Protein AF-E6SFA3-F1 (afdb_monomer_lite)

Organism: Intrasporangium calvum (strain ATCC 23552 / DSM 43043 / JCM 3097 / NBRC 12989 / NCIMB 10167 / NRRL B-3866 / 7 KIP) (NCBI:txid710696)

Radius of gyration: 31.53 Å; chains: 1; bounding box: 64×27×109 Å

Sequence (208 aa):
MNGTTHPLVAAYLDDLARMLGDLEPGERAELGPADAIAQAAYADRAAPPGYQRGARVPLTSRPWVPVVVALLQGLSLLLVILVVGASVGWVEESSATPAGETSVTTYGGSSLAAALAGGLAALPLWIVMALLVGISVLWRPREKVAHLLVVPVAAVLFAAGPSLGWSLAGPAGMVVAAWTVLALVVAGGGWLLYRLTISARRRASAAG

Secondary structure (DSSP, 8-state):
------HHHHHHHHHHHHHHHTS-HHHHHHH--HHHHHHHHHHTT---TT----PPPPGGGSTTHHHHHHHHHHHHHHHHHHHHHHH---EEEEEEETTEEEEEEE--S-HHHHHHHHHHHHHHHHHHHHHHHHH-SSS-HHHHHHHHHHHHHHHHHHHHHHHHHHHHHHHHHHHHHHHHHHHIIIIIHHHHHHHHHHHHHHHHHH--

Structure (mmCIF, N/CA/C/O backbone):
data_AF-E6SFA3-F1
#
_entry.id   AF-E6SFA3-F1
#
loop_
_atom_site.group_PDB
_atom_site.id
_atom_site.type_symbol
_atom_site.label_atom_id
_atom_site.label_alt_id
_atom_site.label_comp_id
_atom_site.label_asym_id
_atom_site.label_entity_id
_atom_site.label_seq_id
_atom_site.pdbx_PDB_ins_code
_atom_site.Cartn_x
_atom_site.Cartn_y
_atom_site.Cartn_z
_atom_site.occupancy
_atom_site.B_iso_or_equiv
_atom_site.auth_seq_id
_atom_site.auth_comp_id
_atom_site.auth_asym_id
_atom_site.auth_atom_id
_atom_site.pdbx_PDB_model_num
ATOM 1 N N . MET A 1 1 ? 9.981 1.292 41.864 1.00 39.19 1 MET A N 1
ATOM 2 C CA . MET A 1 1 ? 8.564 1.144 41.471 1.00 39.19 1 MET A CA 1
ATOM 3 C C . MET A 1 1 ? 7.914 2.510 41.631 1.00 39.19 1 MET A C 1
ATOM 5 O O . MET A 1 1 ? 7.529 2.854 42.735 1.00 39.19 1 MET A O 1
ATOM 9 N N . ASN A 1 2 ? 7.885 3.327 40.574 1.00 43.03 2 ASN A N 1
ATOM 10 C CA . ASN A 1 2 ? 7.359 4.695 40.646 1.00 43.03 2 ASN A CA 1
ATOM 11 C C . ASN A 1 2 ? 5.944 4.696 40.067 1.00 43.03 2 ASN A C 1
ATOM 13 O O . ASN A 1 2 ? 5.766 4.804 38.856 1.00 43.03 2 ASN A O 1
ATOM 17 N N . GLY A 1 3 ? 4.951 4.488 40.933 1.00 55.53 3 GLY A N 1
ATOM 18 C CA . GLY A 1 3 ? 3.545 4.628 40.572 1.00 55.53 3 GLY A CA 1
ATOM 19 C C . GLY A 1 3 ? 3.225 6.100 40.342 1.00 55.53 3 GLY A C 1
ATOM 20 O O . GLY A 1 3 ? 3.358 6.917 41.248 1.00 55.53 3 GLY A O 1
ATOM 21 N N . THR A 1 4 ? 2.818 6.452 39.127 1.00 62.62 4 THR A N 1
ATOM 22 C CA . THR A 1 4 ? 2.248 7.762 38.805 1.00 62.62 4 THR A CA 1
ATOM 23 C C . THR A 1 4 ? 0.828 7.846 39.363 1.00 62.62 4 THR A C 1
ATOM 25 O O . THR A 1 4 ? -0.162 7.723 38.643 1.00 62.62 4 THR A O 1
ATOM 28 N N . THR A 1 5 ? 0.715 8.024 40.677 1.00 73.69 5 THR A N 1
ATOM 29 C CA . THR A 1 5 ? -0.571 8.282 41.327 1.00 73.69 5 THR A CA 1
ATOM 30 C C . THR A 1 5 ? -1.016 9.696 40.965 1.00 73.69 5 THR A C 1
ATOM 32 O O . THR A 1 5 ? -0.317 10.671 41.231 1.00 73.69 5 THR A O 1
ATOM 35 N N . HIS A 1 6 ? -2.167 9.813 40.304 1.00 81.31 6 HIS A N 1
ATOM 36 C CA . HIS A 1 6 ? -2.743 11.095 39.904 1.00 81.31 6 HIS A CA 1
ATOM 37 C C . HIS A 1 6 ? -2.931 12.005 41.141 1.00 81.31 6 HIS A C 1
ATOM 39 O O . HIS A 1 6 ? -3.414 11.510 42.160 1.00 81.31 6 HIS A O 1
ATOM 45 N N . PRO A 1 7 ? -2.621 13.316 41.090 1.00 86.12 7 PRO A N 1
ATOM 46 C CA . PRO A 1 7 ? -2.648 14.198 42.266 1.00 86.12 7 PRO A CA 1
ATOM 47 C C . PRO A 1 7 ? -4.013 14.245 42.968 1.00 86.12 7 PRO A C 1
ATOM 49 O O . PRO A 1 7 ? -4.067 14.276 44.191 1.00 86.12 7 PRO A O 1
ATOM 52 N N . LEU A 1 8 ? -5.120 14.146 42.218 1.00 80.19 8 LEU A N 1
ATOM 53 C CA . LEU A 1 8 ? -6.461 14.002 42.814 1.00 80.19 8 LEU A CA 1
ATOM 54 C C . LEU A 1 8 ? -6.633 12.712 43.627 1.00 80.19 8 LEU A C 1
ATOM 56 O O . LEU A 1 8 ? -7.306 12.724 44.648 1.00 80.19 8 LEU A O 1
ATOM 60 N N . VAL A 1 9 ? -6.034 11.603 43.186 1.00 80.50 9 VAL A N 1
ATOM 61 C CA . VAL A 1 9 ? -6.093 10.330 43.917 1.00 80.50 9 VAL A CA 1
ATOM 62 C C . VAL A 1 9 ? -5.243 10.425 45.179 1.00 80.50 9 VAL A C 1
ATOM 64 O O . VAL A 1 9 ? -5.680 9.975 46.227 1.00 80.50 9 VAL A O 1
ATOM 67 N N . ALA A 1 10 ? -4.071 11.060 45.107 1.00 85.19 10 ALA A N 1
ATOM 68 C CA . ALA A 1 10 ? -3.238 11.293 46.284 1.00 85.19 10 ALA A CA 1
ATOM 69 C C . ALA A 1 10 ? -3.951 12.174 47.325 1.00 85.19 10 ALA A C 1
ATOM 71 O O . ALA A 1 10 ? -3.990 11.806 48.492 1.00 85.19 10 ALA A O 1
ATOM 72 N N . ALA A 1 11 ? -4.574 13.278 46.895 1.00 88.44 11 ALA A N 1
ATOM 73 C CA . ALA A 1 11 ? -5.349 14.151 47.777 1.00 88.44 11 ALA A CA 1
ATOM 74 C C . ALA A 1 11 ? -6.538 13.418 48.413 1.00 88.44 11 ALA A C 1
ATOM 76 O O . ALA A 1 11 ? -6.756 13.534 49.612 1.00 88.44 11 ALA A O 1
ATOM 77 N N . TYR A 1 12 ? -7.267 12.619 47.630 1.00 85.56 12 TYR A N 1
ATOM 78 C CA . TYR A 1 12 ? -8.365 11.807 48.150 1.00 85.56 12 TYR A CA 1
ATOM 79 C C . TYR A 1 12 ? -7.887 10.787 49.190 1.00 85.56 12 TYR A C 1
ATOM 81 O O . TYR A 1 12 ? -8.509 10.656 50.236 1.00 85.56 12 TYR A O 1
ATOM 89 N N . LEU A 1 13 ? -6.778 10.087 48.929 1.00 86.69 13 LEU A N 1
ATOM 90 C CA . LEU A 1 13 ? -6.219 9.107 49.864 1.00 86.69 13 LEU A CA 1
ATOM 91 C C . LEU A 1 13 ? -5.700 9.756 51.154 1.00 86.69 13 LEU A C 1
ATOM 93 O O . LEU A 1 13 ? -5.844 9.156 52.215 1.00 86.69 13 LEU A O 1
ATOM 97 N N . ASP A 1 14 ? -5.134 10.961 51.076 1.00 90.81 14 ASP A N 1
ATOM 98 C CA . ASP A 1 14 ? -4.681 11.723 52.248 1.00 90.81 14 ASP A CA 1
ATOM 99 C C . ASP A 1 14 ? -5.866 12.170 53.120 1.00 90.81 14 ASP A C 1
ATOM 101 O O . ASP A 1 14 ? -5.834 12.041 54.344 1.00 90.81 14 ASP A O 1
ATOM 105 N N . ASP A 1 15 ? -6.958 12.616 52.494 1.00 91.12 15 ASP A N 1
ATOM 106 C CA . ASP A 1 15 ? -8.186 13.000 53.199 1.00 91.12 15 ASP A CA 1
ATOM 107 C C . ASP A 1 15 ? -8.850 11.786 53.867 1.00 91.12 15 ASP A C 1
ATOM 109 O O . ASP A 1 15 ? -9.273 11.843 55.021 1.00 91.12 15 ASP A O 1
ATOM 113 N N . LEU A 1 16 ? -8.846 10.642 53.177 1.00 85.00 16 LEU A N 1
ATOM 114 C CA . LEU A 1 16 ? -9.328 9.369 53.712 1.00 85.00 16 LEU A CA 1
ATOM 115 C C . LEU A 1 16 ? -8.463 8.896 54.888 1.00 85.00 16 LEU A C 1
ATOM 117 O O . LEU A 1 16 ? -8.994 8.420 5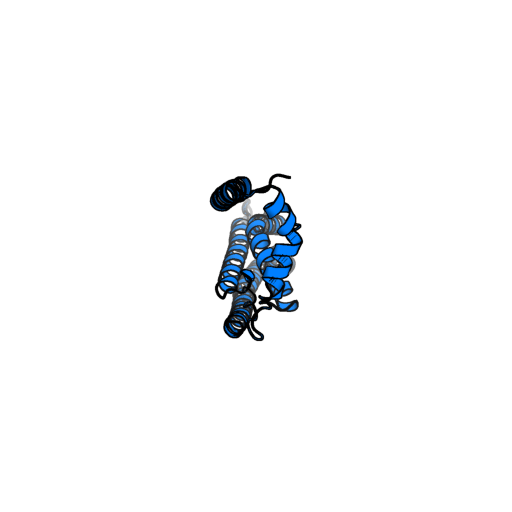5.888 1.00 85.00 16 LEU A O 1
ATOM 121 N N . ALA A 1 17 ? -7.141 9.074 54.805 1.00 87.50 17 ALA A N 1
ATOM 122 C CA . ALA A 1 17 ? -6.226 8.771 55.900 1.00 87.50 17 ALA A CA 1
ATOM 123 C C . ALA A 1 17 ? -6.451 9.685 57.116 1.00 87.50 17 ALA A C 1
ATOM 125 O O . ALA A 1 17 ? -6.393 9.192 58.242 1.00 87.50 17 ALA A O 1
ATOM 126 N N . ARG A 1 18 ? -6.765 10.976 56.914 1.00 90.38 18 ARG A N 1
ATOM 127 C CA . ARG A 1 18 ? -7.174 11.876 58.009 1.00 90.38 18 ARG A CA 1
ATOM 128 C C . ARG A 1 18 ? -8.483 11.432 58.648 1.00 90.38 18 ARG A C 1
ATOM 130 O O . ARG A 1 18 ? -8.513 11.253 59.859 1.00 90.38 18 ARG A O 1
ATOM 137 N N . MET A 1 19 ? -9.521 11.180 57.849 1.00 85.81 19 MET A N 1
ATOM 138 C CA . MET A 1 19 ? -10.823 10.735 58.367 1.00 85.81 19 MET A CA 1
ATOM 139 C C . MET A 1 19 ? -10.717 9.415 59.142 1.00 85.81 19 MET A C 1
ATOM 141 O O . MET A 1 19 ? -11.372 9.244 60.164 1.00 85.81 19 MET A O 1
ATOM 145 N N . LEU A 1 20 ? -9.868 8.488 58.688 1.00 82.94 20 LEU A N 1
ATOM 146 C CA . LEU A 1 20 ? -9.610 7.228 59.392 1.00 82.94 20 LEU A CA 1
ATOM 147 C C . LEU A 1 20 ? -8.701 7.391 60.622 1.00 82.94 20 LEU A C 1
ATOM 149 O O . LEU A 1 20 ? -8.709 6.530 61.503 1.00 82.94 20 LEU A O 1
ATOM 153 N N . GLY A 1 21 ? -7.899 8.457 60.680 1.00 86.81 21 GLY A N 1
ATOM 154 C CA . GLY A 1 21 ? -7.010 8.762 61.799 1.00 86.81 21 GLY A CA 1
ATOM 155 C C . GLY A 1 21 ? -7.761 9.150 63.072 1.00 86.81 21 GLY A C 1
ATOM 156 O O . GLY A 1 21 ? -7.3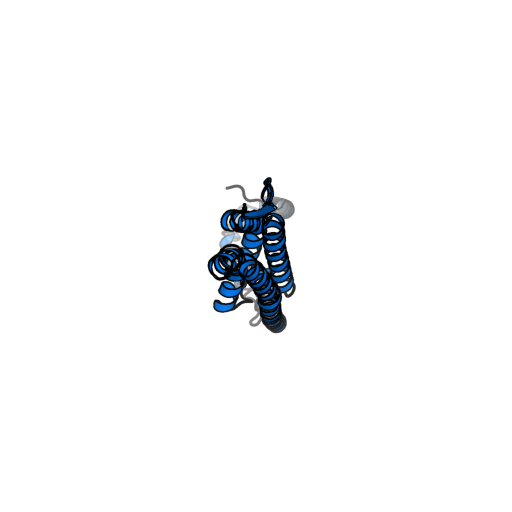04 8.796 64.161 1.00 86.81 21 GLY A O 1
ATOM 157 N N . ASP A 1 22 ? -8.923 9.789 62.912 1.00 89.81 22 ASP A N 1
ATOM 158 C CA . ASP A 1 22 ? -9.774 10.281 64.001 1.00 89.81 22 ASP A CA 1
ATOM 159 C C . ASP A 1 22 ? -10.656 9.189 64.640 1.00 89.81 22 ASP A C 1
ATOM 161 O O . ASP A 1 22 ? -11.234 9.414 65.701 1.00 89.81 22 ASP A O 1
ATOM 165 N N . LEU A 1 23 ? -10.740 7.993 64.041 1.00 85.62 23 LEU A N 1
ATOM 166 C CA . LEU A 1 23 ? -11.487 6.858 64.601 1.00 85.62 23 LEU A CA 1
ATOM 167 C C . LEU A 1 23 ? -10.752 6.232 65.789 1.00 85.62 23 LEU A C 1
ATOM 169 O O . LEU A 1 23 ? -9.528 6.021 65.735 1.00 85.62 23 LEU A O 1
ATOM 173 N N . GLU A 1 24 ? -11.488 5.846 66.833 1.00 90.19 24 GLU A N 1
ATOM 174 C CA . GLU A 1 24 ? -10.883 5.167 67.979 1.00 90.19 24 GLU A CA 1
ATOM 175 C C . GLU A 1 24 ? -10.262 3.816 67.555 1.00 90.19 24 GLU A C 1
ATOM 177 O O . GLU A 1 24 ? -10.740 3.156 66.626 1.00 90.19 24 GLU A O 1
ATOM 182 N N . PRO A 1 25 ? -9.178 3.357 68.212 1.00 79.69 25 PRO A N 1
ATOM 183 C CA . PRO A 1 25 ? -8.517 2.098 67.857 1.00 79.69 25 PRO A CA 1
ATOM 184 C C . PRO A 1 25 ? -9.448 0.874 67.884 1.00 79.69 25 PRO A C 1
ATOM 186 O O . PRO A 1 25 ? -9.232 -0.066 67.120 1.00 79.69 25 PRO A O 1
ATOM 189 N N . GLY A 1 26 ? -10.482 0.895 68.736 1.00 83.00 26 GLY A N 1
ATOM 190 C CA . GLY A 1 26 ? -11.514 -0.144 68.795 1.00 83.00 26 GLY A CA 1
ATOM 191 C C . GLY A 1 26 ? -12.384 -0.183 67.536 1.00 83.00 26 GLY A C 1
ATOM 192 O O . GLY A 1 26 ? -12.542 -1.241 66.937 1.00 83.00 26 GLY A O 1
ATOM 193 N N . GLU A 1 27 ? -12.842 0.976 67.060 1.00 81.31 27 GLU A N 1
ATOM 194 C CA . GLU A 1 27 ? -13.669 1.099 65.849 1.00 81.31 27 GLU A CA 1
ATOM 195 C C . GLU A 1 27 ? -12.888 0.709 64.581 1.00 81.31 27 GLU A C 1
ATOM 197 O O . GLU A 1 27 ? -13.422 0.085 63.662 1.00 81.31 27 GLU A O 1
ATOM 202 N N . ARG A 1 28 ? -11.578 0.995 64.541 1.00 76.19 28 ARG A N 1
ATOM 203 C CA . ARG A 1 28 ? -10.695 0.538 63.451 1.00 76.19 28 ARG A CA 1
ATOM 204 C C . ARG A 1 28 ? -10.513 -0.979 63.424 1.00 76.19 28 ARG A C 1
ATOM 206 O O . ARG A 1 28 ? -10.363 -1.545 62.343 1.00 76.19 28 ARG A O 1
ATOM 213 N N . ALA A 1 29 ? -10.518 -1.634 64.584 1.00 80.12 29 ALA A N 1
ATOM 214 C CA . ALA A 1 29 ? -10.429 -3.089 64.665 1.00 80.12 29 ALA A CA 1
ATOM 215 C C . ALA A 1 29 ? -11.726 -3.771 64.194 1.00 80.12 29 ALA A C 1
ATOM 217 O O . ALA A 1 29 ? -11.658 -4.848 63.600 1.00 80.12 29 ALA A O 1
ATOM 218 N N . GLU A 1 30 ? -12.883 -3.131 64.393 1.00 81.31 30 GLU A N 1
ATOM 219 C CA . GLU A 1 30 ? -14.187 -3.634 63.935 1.00 81.31 30 GLU A CA 1
ATOM 220 C C . GLU A 1 30 ? -14.364 -3.576 62.411 1.00 81.31 30 GLU A C 1
ATOM 222 O O . GLU A 1 30 ? -15.022 -4.443 61.837 1.00 81.31 30 GLU A O 1
ATOM 227 N N . LEU A 1 31 ? -13.738 -2.605 61.737 1.00 78.12 31 LEU A N 1
ATOM 228 C CA . LEU A 1 31 ? -13.785 -2.481 60.274 1.00 78.12 31 LEU A CA 1
ATOM 229 C C . LEU A 1 31 ? -13.074 -3.642 59.547 1.00 78.12 31 LEU A C 1
ATOM 231 O O . LEU A 1 31 ? -13.453 -3.994 58.431 1.00 78.12 31 LEU A O 1
ATOM 235 N N . GLY A 1 32 ? -12.078 -4.279 60.172 1.00 83.19 32 GLY A N 1
ATOM 236 C CA . GLY A 1 32 ? -11.309 -5.368 59.563 1.00 83.19 32 GLY A CA 1
ATOM 237 C C . GLY A 1 32 ? -10.344 -4.910 58.451 1.00 83.19 32 GLY A C 1
ATOM 238 O O . GLY A 1 32 ? -10.160 -3.715 58.213 1.00 83.19 32 GLY A O 1
ATOM 239 N N . PRO A 1 33 ? -9.652 -5.846 57.771 1.00 85.69 33 PRO A N 1
ATOM 240 C CA . PRO A 1 33 ? -8.689 -5.499 56.728 1.00 85.69 33 PRO A CA 1
ATOM 241 C C . PRO A 1 33 ? -9.378 -4.832 55.528 1.00 85.69 33 PRO A C 1
ATOM 243 O O . PRO A 1 33 ? -10.424 -5.287 55.066 1.00 85.69 33 PRO A O 1
ATOM 246 N N . ALA A 1 34 ? -8.758 -3.780 54.983 1.00 74.44 34 ALA A N 1
ATOM 247 C CA . ALA A 1 34 ? -9.318 -2.975 53.892 1.00 74.44 34 ALA A CA 1
ATOM 248 C C . ALA A 1 34 ? -9.726 -3.809 52.663 1.00 74.44 34 ALA A C 1
ATOM 250 O O . ALA A 1 34 ? -10.747 -3.523 52.037 1.00 74.44 34 ALA A O 1
ATOM 251 N N . ASP A 1 35 ? -8.978 -4.874 52.359 1.00 72.06 35 ASP A N 1
ATOM 252 C CA . ASP A 1 35 ? -9.301 -5.796 51.267 1.00 72.06 35 ASP A CA 1
ATOM 253 C C . ASP A 1 35 ? -10.630 -6.530 51.500 1.00 72.06 35 ASP A C 1
ATOM 255 O O . ASP A 1 35 ? -11.395 -6.711 50.555 1.00 72.06 35 ASP A O 1
ATOM 259 N N . ALA A 1 36 ? -10.954 -6.891 52.748 1.00 81.00 36 ALA A N 1
ATOM 260 C CA . ALA A 1 36 ? -12.217 -7.545 53.090 1.00 81.00 36 ALA A CA 1
ATOM 261 C C . ALA A 1 36 ? -13.405 -6.580 52.981 1.00 81.00 36 ALA A C 1
ATOM 263 O O . ALA A 1 36 ? -14.450 -6.964 52.461 1.00 81.00 36 ALA A O 1
ATOM 264 N N . ILE A 1 37 ? -13.234 -5.316 53.386 1.00 77.38 37 ILE A N 1
ATOM 265 C CA . ILE A 1 37 ? -14.264 -4.274 53.225 1.00 77.38 37 ILE A CA 1
ATOM 266 C C . ILE A 1 37 ? -14.494 -3.984 51.743 1.00 77.38 37 ILE A C 1
ATOM 268 O O . ILE A 1 37 ? -15.637 -3.917 51.298 1.00 77.38 37 ILE A O 1
ATOM 272 N N . ALA A 1 38 ? -13.421 -3.843 50.959 1.00 78.38 38 ALA A N 1
ATOM 273 C CA . ALA A 1 38 ? -13.525 -3.647 49.519 1.00 78.38 38 ALA A CA 1
ATOM 274 C C . ALA A 1 38 ? -14.238 -4.839 48.871 1.00 78.38 38 ALA A C 1
ATOM 276 O O . ALA A 1 38 ? -15.183 -4.653 48.107 1.00 78.38 38 ALA A O 1
ATOM 277 N N . GLN A 1 39 ? -13.839 -6.064 49.213 1.00 79.56 39 GLN A N 1
ATOM 278 C CA . GLN A 1 39 ? -14.453 -7.271 48.679 1.00 79.56 39 GLN A CA 1
ATOM 279 C C . GLN A 1 39 ? -15.929 -7.393 49.077 1.00 79.56 39 GLN A C 1
ATOM 281 O O . GLN A 1 39 ? -16.733 -7.718 48.212 1.00 79.56 39 GLN A O 1
ATOM 286 N N . ALA A 1 40 ? -16.309 -7.055 50.313 1.00 81.69 40 ALA A N 1
ATOM 287 C CA . ALA A 1 40 ? -17.703 -7.019 50.761 1.00 81.69 40 ALA A CA 1
ATOM 288 C C . ALA A 1 40 ? -18.516 -5.922 50.047 1.00 81.69 40 ALA A C 1
ATOM 290 O O . ALA A 1 40 ? -19.590 -6.190 49.513 1.00 81.69 40 ALA A O 1
ATOM 291 N N . ALA A 1 41 ? -17.964 -4.710 49.923 1.00 81.69 41 ALA A N 1
ATOM 292 C CA . ALA A 1 41 ? -18.596 -3.600 49.208 1.00 81.69 41 ALA A CA 1
ATOM 293 C C . ALA A 1 41 ? -18.780 -3.887 47.705 1.00 81.69 41 ALA A C 1
ATOM 295 O O . ALA A 1 41 ? -19.698 -3.355 47.072 1.00 81.69 41 ALA A O 1
ATOM 296 N N . TYR A 1 42 ? -17.910 -4.716 47.116 1.00 75.69 42 TYR A N 1
ATOM 297 C CA . TYR A 1 42 ? -18.040 -5.189 45.737 1.00 75.69 42 TYR A CA 1
ATOM 298 C C . TYR A 1 42 ? -18.853 -6.483 45.602 1.00 75.69 42 TYR A C 1
ATOM 300 O O . TYR A 1 42 ? -19.394 -6.715 44.522 1.00 75.69 42 TYR A O 1
ATOM 308 N N . ALA A 1 43 ? -18.985 -7.292 46.656 1.00 81.69 43 ALA A N 1
ATOM 309 C CA . ALA A 1 43 ? -19.800 -8.508 46.659 1.00 81.69 43 ALA A CA 1
ATOM 310 C C . ALA A 1 43 ? -21.291 -8.171 46.523 1.00 81.69 43 ALA A C 1
ATOM 312 O O . ALA A 1 43 ? -21.976 -8.770 45.695 1.00 81.69 43 ALA A O 1
ATOM 313 N N . ASP A 1 44 ? -21.756 -7.139 47.234 1.00 73.69 44 ASP A N 1
ATOM 314 C CA . ASP A 1 44 ? -23.136 -6.641 47.120 1.00 73.69 44 ASP A CA 1
ATOM 315 C C . ASP A 1 44 ? -23.363 -5.807 45.851 1.00 73.69 44 ASP A C 1
ATOM 317 O O . ASP A 1 44 ? -24.482 -5.685 45.354 1.00 73.69 44 ASP A O 1
ATOM 321 N N . ARG A 1 45 ? -22.285 -5.274 45.261 1.00 64.19 45 ARG A N 1
ATOM 322 C CA . ARG A 1 45 ? -22.285 -4.685 43.914 1.00 64.19 45 ARG A CA 1
ATOM 323 C C . ARG A 1 45 ? -21.926 -5.713 42.846 1.00 64.19 45 ARG A C 1
ATOM 325 O O . ARG A 1 45 ? -21.228 -5.373 41.882 1.00 64.19 45 ARG A O 1
ATOM 332 N N . ALA A 1 46 ? -22.430 -6.944 42.962 1.00 64.25 46 ALA A N 1
ATOM 333 C CA . ALA A 1 46 ? -22.551 -7.808 41.796 1.00 64.25 46 ALA A CA 1
ATOM 334 C C . ALA A 1 46 ? -23.165 -6.957 40.676 1.00 64.25 46 ALA A C 1
ATOM 336 O O . ALA A 1 46 ? -24.256 -6.403 40.837 1.00 64.25 46 ALA A O 1
ATOM 337 N N . ALA A 1 47 ? -22.400 -6.740 39.598 1.00 64.25 47 ALA A N 1
ATOM 338 C CA . ALA A 1 47 ? -22.840 -5.893 38.499 1.00 64.25 47 ALA A CA 1
ATOM 339 C C . ALA A 1 47 ? -24.250 -6.359 38.113 1.00 64.25 47 ALA A C 1
ATOM 341 O O . ALA A 1 47 ? -24.418 -7.575 37.961 1.00 64.25 47 ALA A O 1
ATOM 342 N N . PRO A 1 48 ? -25.247 -5.453 38.020 1.00 71.50 48 PRO A N 1
ATOM 343 C CA . PRO A 1 48 ? -26.625 -5.848 37.771 1.00 71.50 48 PRO A CA 1
ATOM 344 C C . PRO A 1 48 ? -26.633 -6.881 36.645 1.00 71.50 48 PRO A C 1
ATOM 346 O O . PRO A 1 48 ? -25.937 -6.645 35.653 1.00 71.50 48 PRO A O 1
ATOM 349 N N . PRO A 1 49 ? -27.313 -8.031 36.778 1.00 68.00 49 PRO A N 1
ATOM 350 C CA . PRO A 1 49 ? -27.343 -9.025 35.714 1.00 68.00 49 PRO A CA 1
ATOM 351 C C . PRO A 1 49 ? -27.810 -8.340 34.419 1.00 68.00 49 PRO A C 1
ATOM 353 O O . PRO A 1 49 ? -28.947 -7.894 34.321 1.00 68.00 49 PRO A O 1
ATOM 356 N N . GLY A 1 50 ? -26.886 -8.158 33.466 1.00 68.56 50 GLY A N 1
ATOM 357 C CA . GLY A 1 50 ? -27.098 -7.365 32.245 1.00 68.56 50 GLY A CA 1
ATOM 358 C C . GLY A 1 50 ? -26.194 -6.134 32.073 1.00 68.56 50 GLY A C 1
ATOM 359 O O . GLY A 1 50 ? -26.072 -5.635 30.956 1.00 68.56 50 GLY A O 1
ATOM 360 N N . TYR A 1 51 ? -25.480 -5.680 33.108 1.00 61.00 51 TYR A N 1
ATOM 361 C CA . TYR A 1 51 ? -24.455 -4.638 32.997 1.00 61.00 51 TYR A CA 1
ATOM 362 C C . TYR A 1 51 ? -23.162 -5.244 32.438 1.00 61.00 51 TYR A C 1
ATOM 364 O O . TYR A 1 51 ? -22.131 -5.343 33.109 1.00 61.00 51 TYR A O 1
ATOM 372 N N . GLN A 1 52 ? -23.208 -5.682 31.178 1.00 71.69 52 GLN A N 1
ATOM 373 C CA . GLN A 1 52 ? -21.985 -5.905 30.424 1.00 71.69 52 GLN A CA 1
ATOM 374 C C . GLN A 1 52 ? -21.288 -4.550 30.349 1.00 71.69 52 GLN A C 1
ATOM 376 O O . GLN A 1 52 ? -21.770 -3.641 29.674 1.00 71.69 52 GLN A O 1
ATOM 381 N N . ARG A 1 53 ? -20.172 -4.382 31.076 1.00 66.44 53 ARG A N 1
ATOM 382 C CA . ARG A 1 53 ? -19.241 -3.276 30.821 1.00 66.44 53 ARG A CA 1
ATOM 383 C C . ARG A 1 53 ? -18.997 -3.303 29.323 1.00 66.44 53 ARG A C 1
ATOM 385 O O . ARG A 1 53 ? -18.341 -4.232 28.858 1.00 66.44 53 ARG A O 1
ATOM 392 N N . GLY A 1 54 ? -19.569 -2.339 28.597 1.00 71.69 54 GLY A N 1
ATOM 393 C CA . GLY A 1 54 ? -19.412 -2.256 27.153 1.00 71.69 54 GLY A CA 1
ATOM 394 C C . GLY A 1 54 ? -17.927 -2.378 26.871 1.00 71.69 54 GLY A C 1
ATOM 395 O O . GLY A 1 54 ? -17.145 -1.550 27.354 1.00 71.69 54 GLY A O 1
ATOM 396 N N . ALA A 1 55 ? -17.527 -3.480 26.233 1.00 79.31 55 ALA A N 1
ATOM 397 C CA . ALA A 1 55 ? -16.127 -3.743 25.964 1.00 79.31 55 ALA A CA 1
ATOM 398 C C . ALA A 1 55 ? -15.611 -2.509 25.230 1.00 79.31 55 ALA A C 1
ATOM 400 O O . ALA A 1 55 ? -16.147 -2.144 24.183 1.00 79.31 55 ALA A O 1
ATOM 401 N N . ARG A 1 56 ? -14.656 -1.791 25.836 1.00 81.81 56 ARG A N 1
ATOM 402 C CA . ARG A 1 56 ? -14.147 -0.552 25.246 1.00 81.81 56 ARG A CA 1
ATOM 403 C C . ARG A 1 56 ? -13.679 -0.897 23.842 1.00 81.81 56 ARG A C 1
ATOM 405 O O . ARG A 1 56 ? -12.758 -1.697 23.694 1.00 81.81 56 ARG A O 1
ATOM 412 N N . VAL A 1 57 ? -14.324 -0.310 22.834 1.00 84.75 57 VAL A N 1
ATOM 413 C CA . VAL A 1 57 ? -13.962 -0.545 21.437 1.00 84.75 57 VAL A CA 1
ATOM 414 C C . VAL A 1 57 ? -12.485 -0.169 21.287 1.00 84.75 57 VAL A C 1
ATOM 416 O O . VAL A 1 57 ? -12.134 0.988 21.560 1.00 84.75 57 VAL A O 1
ATOM 419 N N . PRO A 1 58 ? -11.603 -1.114 20.909 1.00 89.00 58 PRO A N 1
ATOM 420 C CA . PRO A 1 58 ? -10.183 -0.830 20.812 1.00 89.00 58 PRO A CA 1
ATOM 421 C C . PRO A 1 58 ? -9.956 0.323 19.831 1.00 89.00 58 PRO A C 1
ATOM 423 O O . PRO A 1 58 ? -10.613 0.400 18.791 1.00 89.00 58 PRO A O 1
ATOM 426 N N . LEU A 1 59 ? -9.003 1.216 20.126 1.00 91.31 59 LEU A N 1
ATOM 427 C CA . LEU A 1 59 ? -8.672 2.357 19.254 1.00 91.31 59 LEU A CA 1
ATOM 428 C C . LEU A 1 59 ? -8.363 1.918 17.811 1.00 91.31 59 LEU A C 1
ATOM 430 O O . LEU A 1 59 ? -8.679 2.624 16.859 1.00 91.31 59 LEU A O 1
ATOM 434 N N . THR A 1 60 ? -7.830 0.708 17.653 1.00 91.38 60 THR A N 1
ATOM 435 C CA . THR A 1 60 ? -7.466 0.074 16.378 1.00 91.38 60 THR A CA 1
ATOM 436 C C . THR A 1 60 ? -8.666 -0.387 15.543 1.00 91.38 60 THR A C 1
ATOM 438 O O . THR A 1 60 ? -8.485 -0.807 14.399 1.00 91.38 60 THR A O 1
ATOM 441 N N . SER A 1 61 ? -9.882 -0.304 16.096 1.00 91.94 61 SER A N 1
ATOM 442 C CA . SER A 1 61 ? -11.149 -0.659 15.437 1.00 91.94 61 SER A CA 1
ATOM 443 C C . SER A 1 61 ? -11.964 0.563 14.999 1.00 91.94 61 SER A C 1
ATO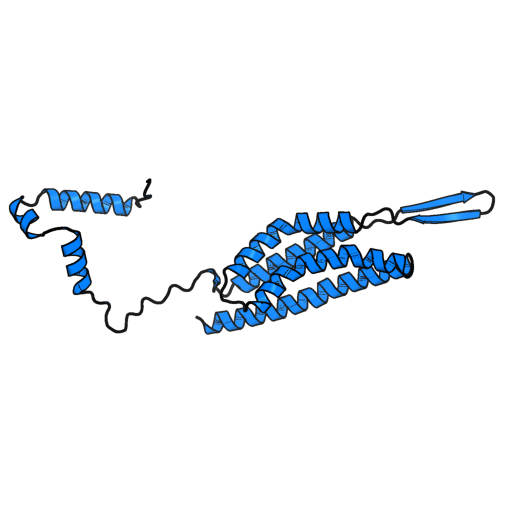M 445 O O . SER A 1 61 ? -13.096 0.427 14.542 1.00 91.94 61 SER A O 1
ATOM 447 N N . ARG A 1 62 ? -11.414 1.776 15.136 1.00 94.44 62 ARG A N 1
ATOM 448 C CA . ARG A 1 62 ? -12.109 3.013 14.759 1.00 94.44 62 ARG A CA 1
ATOM 449 C C . ARG A 1 62 ? -12.225 3.148 13.229 1.00 94.44 62 ARG A C 1
ATOM 451 O O . ARG A 1 62 ? -11.311 2.757 12.503 1.00 94.44 62 ARG A O 1
ATOM 458 N N . PRO A 1 63 ? -13.299 3.778 12.715 1.00 95.25 63 PRO A N 1
ATOM 459 C CA . PRO A 1 63 ? -13.562 3.873 11.274 1.00 95.25 63 PRO A CA 1
ATOM 460 C C . PRO A 1 63 ? -12.548 4.726 10.494 1.00 95.25 63 PRO A C 1
ATOM 462 O O . PRO A 1 63 ? -12.491 4.628 9.269 1.00 95.25 63 PRO A O 1
ATOM 465 N N . TRP A 1 64 ? -11.744 5.550 11.175 1.00 96.00 64 TRP A N 1
ATOM 466 C CA . TRP A 1 64 ? -10.682 6.347 10.555 1.00 96.00 64 TRP A CA 1
ATOM 467 C C . TRP A 1 64 ? -9.401 5.539 10.289 1.00 96.00 64 TRP A C 1
ATOM 469 O O . TRP A 1 64 ? -8.621 5.909 9.412 1.00 96.00 64 TRP A O 1
ATOM 479 N N . VAL A 1 65 ? -9.187 4.417 10.993 1.00 96.31 65 VAL A N 1
ATOM 480 C CA . VAL A 1 65 ? -7.948 3.619 10.904 1.00 96.31 65 VAL A CA 1
ATOM 481 C C . VAL A 1 65 ? -7.684 3.122 9.472 1.00 96.31 65 VAL A C 1
ATOM 483 O O . VAL A 1 65 ? -6.561 3.290 8.996 1.00 96.31 65 VAL A O 1
ATOM 486 N N . PRO A 1 66 ? -8.679 2.609 8.714 1.00 97.00 66 PRO A N 1
ATOM 487 C CA . PRO A 1 66 ? -8.460 2.204 7.324 1.00 97.00 66 PRO A CA 1
ATOM 488 C C . PRO A 1 66 ? -8.052 3.344 6.386 1.00 97.00 66 PRO A C 1
ATOM 490 O O . PRO A 1 66 ? -7.341 3.105 5.412 1.00 97.00 66 PRO A O 1
ATOM 493 N N . VAL A 1 67 ? -8.502 4.572 6.662 1.00 97.12 67 VAL A N 1
ATOM 494 C CA . VAL A 1 67 ? -8.150 5.756 5.863 1.00 97.12 67 VAL A CA 1
ATOM 495 C C . VAL A 1 67 ? -6.702 6.149 6.132 1.00 97.12 67 VAL A C 1
ATOM 497 O O . VAL A 1 67 ? -5.944 6.350 5.190 1.00 97.12 67 VAL A O 1
ATOM 500 N N . VAL A 1 68 ? -6.291 6.174 7.403 1.00 97.31 68 VAL A N 1
ATOM 501 C CA . VAL A 1 68 ? -4.900 6.467 7.783 1.00 97.31 68 VAL A CA 1
ATOM 502 C C . VAL A 1 68 ? -3.936 5.432 7.205 1.00 97.31 68 VAL A C 1
ATOM 504 O O . VAL A 1 68 ? -2.918 5.814 6.637 1.00 97.31 68 VAL A O 1
ATOM 507 N N . VAL A 1 69 ? -4.271 4.138 7.264 1.00 97.06 69 VAL A N 1
ATOM 508 C CA . VAL A 1 69 ? -3.453 3.077 6.646 1.00 97.06 69 VAL A CA 1
ATOM 509 C C . VAL A 1 69 ? -3.329 3.271 5.132 1.00 97.06 69 VAL A C 1
ATOM 511 O O . VAL A 1 69 ? -2.229 3.159 4.598 1.00 97.06 69 VAL A O 1
ATOM 514 N N . ALA A 1 70 ? -4.422 3.605 4.439 1.00 97.56 70 ALA A N 1
ATOM 515 C CA . ALA A 1 70 ? -4.381 3.869 3.001 1.00 97.56 70 ALA A CA 1
ATOM 516 C C . ALA A 1 70 ? -3.523 5.095 2.650 1.00 97.56 70 ALA A C 1
ATOM 518 O O . ALA A 1 70 ? -2.762 5.038 1.687 1.00 97.56 70 ALA A O 1
ATOM 519 N N . LEU A 1 71 ? -3.608 6.172 3.438 1.00 97.81 71 LEU A N 1
ATOM 520 C CA . LEU A 1 71 ? -2.789 7.373 3.249 1.00 97.81 71 LEU A CA 1
ATOM 521 C C . LEU A 1 71 ? -1.303 7.088 3.481 1.00 97.81 71 LEU A C 1
ATOM 523 O O . LEU A 1 71 ? -0.484 7.445 2.639 1.00 97.81 71 LEU A O 1
ATOM 527 N N . LEU A 1 72 ? -0.954 6.406 4.577 1.00 97.75 72 LEU A N 1
ATOM 528 C CA . LEU A 1 72 ? 0.430 6.021 4.868 1.00 97.75 72 LEU A CA 1
ATOM 529 C C . LEU A 1 72 ? 1.011 5.140 3.759 1.00 97.75 72 LEU A C 1
ATOM 531 O O . LEU A 1 72 ? 2.137 5.368 3.322 1.00 97.75 72 LEU A O 1
ATOM 535 N N . GLN A 1 73 ? 0.232 4.177 3.266 1.00 97.50 73 GLN A N 1
ATOM 536 C CA . GLN A 1 73 ? 0.665 3.309 2.178 1.00 97.50 73 GLN A CA 1
ATOM 537 C C . GLN A 1 73 ? 0.812 4.066 0.855 1.00 97.50 73 GLN A C 1
ATOM 539 O O . GLN A 1 73 ? 1.793 3.867 0.143 1.00 97.50 73 GLN A O 1
ATOM 544 N N . GLY A 1 74 ? -0.140 4.942 0.524 1.00 97.56 74 GLY A N 1
ATOM 545 C CA . GLY A 1 74 ? -0.069 5.778 -0.673 1.00 97.56 74 GLY A CA 1
ATOM 546 C C . GLY A 1 74 ? 1.148 6.703 -0.655 1.00 97.56 74 GLY A C 1
ATOM 547 O O . GLY A 1 74 ? 1.865 6.782 -1.648 1.00 97.56 74 GLY A O 1
ATOM 548 N N . 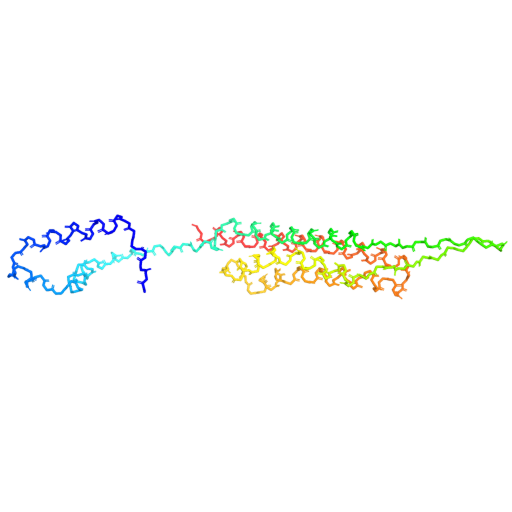LEU A 1 75 ? 1.434 7.334 0.488 1.00 98.06 75 LEU A N 1
ATOM 549 C CA . LEU A 1 75 ? 2.626 8.166 0.676 1.00 98.06 75 LEU A CA 1
ATOM 550 C C . LEU A 1 75 ? 3.920 7.349 0.594 1.00 98.06 75 LEU A C 1
ATOM 552 O O . LEU A 1 75 ? 4.874 7.791 -0.036 1.00 98.06 75 LEU A O 1
ATOM 556 N N . SER A 1 76 ? 3.946 6.151 1.184 1.00 97.50 76 SER A N 1
ATOM 557 C CA . SER A 1 76 ? 5.087 5.234 1.097 1.00 97.50 76 SER A CA 1
ATOM 558 C C . SER A 1 76 ? 5.385 4.852 -0.361 1.00 97.50 76 SER A C 1
ATOM 560 O O . SER A 1 76 ? 6.522 4.979 -0.808 1.00 97.50 76 SER A O 1
ATOM 562 N N . LEU A 1 77 ? 4.358 4.485 -1.138 1.00 97.44 77 LEU A N 1
ATOM 563 C CA . LEU A 1 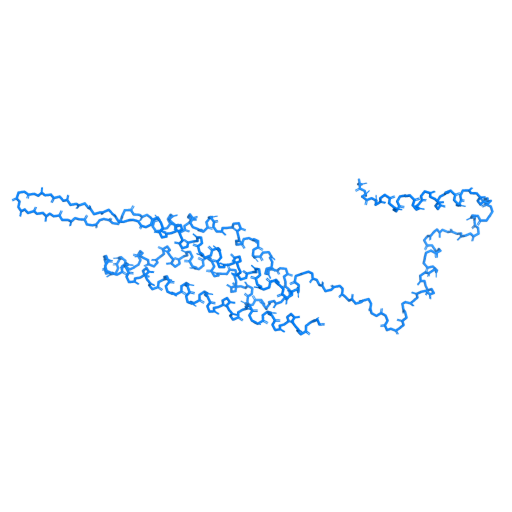77 ? 4.494 4.185 -2.568 1.00 97.44 77 LEU A CA 1
ATOM 564 C C . LEU A 1 77 ? 4.929 5.403 -3.385 1.00 97.44 77 LEU A C 1
ATOM 566 O O . LEU A 1 77 ? 5.813 5.280 -4.229 1.00 97.44 77 LEU A O 1
ATOM 570 N N . LEU A 1 78 ? 4.339 6.573 -3.129 1.00 97.31 78 LEU A N 1
ATOM 571 C CA . LEU A 1 78 ? 4.727 7.819 -3.788 1.00 97.31 78 LEU A CA 1
ATOM 572 C C . LEU A 1 78 ? 6.209 8.121 -3.553 1.00 97.31 78 LEU A C 1
ATOM 574 O O . LEU A 1 78 ? 6.915 8.486 -4.486 1.00 97.31 78 LEU A O 1
ATOM 578 N N . LEU A 1 79 ? 6.688 7.927 -2.326 1.00 96.75 79 LEU A N 1
ATOM 579 C CA . LEU A 1 79 ? 8.077 8.170 -1.970 1.00 96.75 79 LEU A CA 1
ATOM 580 C C . LEU A 1 79 ? 9.019 7.207 -2.708 1.00 96.75 79 LEU A C 1
ATOM 582 O O . LEU A 1 79 ? 10.005 7.661 -3.286 1.00 96.75 79 LEU A O 1
ATOM 586 N N . VAL A 1 80 ? 8.681 5.913 -2.782 1.00 95.56 80 VAL A N 1
ATOM 587 C CA . VAL A 1 80 ? 9.427 4.943 -3.609 1.00 95.56 80 VAL A CA 1
ATOM 588 C C . VAL A 1 80 ? 9.472 5.398 -5.070 1.00 95.56 80 VAL A C 1
ATOM 590 O O . VAL A 1 80 ? 10.552 5.443 -5.653 1.00 95.56 80 VAL A O 1
ATOM 593 N N . ILE A 1 81 ? 8.329 5.776 -5.652 1.00 95.62 81 ILE A N 1
ATOM 594 C CA . ILE A 1 81 ? 8.241 6.223 -7.052 1.00 95.62 81 ILE A CA 1
ATOM 595 C C . ILE A 1 81 ? 9.102 7.467 -7.289 1.00 95.62 81 ILE A C 1
ATOM 597 O O . ILE A 1 81 ? 9.828 7.513 -8.278 1.00 95.62 81 ILE A O 1
ATOM 601 N N . LEU A 1 82 ? 9.051 8.457 -6.394 1.00 95.50 82 LEU A N 1
ATOM 602 C CA . LEU A 1 82 ? 9.817 9.697 -6.531 1.00 95.50 82 LEU A CA 1
ATOM 603 C C . LEU A 1 82 ? 11.323 9.451 -6.415 1.00 95.50 82 LEU A C 1
ATOM 605 O O . LEU A 1 82 ? 12.077 9.942 -7.247 1.00 95.50 82 LEU A O 1
ATOM 609 N N . VAL A 1 83 ? 11.767 8.673 -5.424 1.00 94.44 83 VAL A N 1
ATOM 610 C CA . VAL A 1 83 ? 13.199 8.397 -5.219 1.00 94.44 83 VAL A CA 1
ATOM 611 C C . VAL A 1 83 ? 13.760 7.546 -6.352 1.00 94.44 83 VAL A C 1
ATOM 613 O O . VAL A 1 83 ? 14.820 7.870 -6.889 1.00 94.44 83 VAL A O 1
ATOM 616 N N . VAL A 1 84 ? 13.049 6.490 -6.758 1.00 92.44 84 VAL A N 1
ATOM 617 C CA . VAL A 1 84 ? 13.477 5.659 -7.889 1.00 92.44 84 VAL A CA 1
ATOM 618 C C . VAL A 1 84 ? 13.453 6.476 -9.175 1.00 92.44 84 VAL A C 1
ATOM 620 O O . VAL A 1 84 ? 14.453 6.513 -9.884 1.00 92.44 84 VAL A O 1
ATOM 623 N N . GLY A 1 85 ? 12.351 7.172 -9.453 1.00 89.12 85 GLY A N 1
ATOM 624 C CA . GLY A 1 85 ? 12.186 7.980 -10.659 1.00 89.12 85 GLY A CA 1
ATOM 625 C C . GLY A 1 85 ? 13.234 9.085 -10.790 1.00 89.12 85 GLY A C 1
ATOM 626 O O . GLY A 1 85 ? 13.733 9.310 -11.885 1.00 89.12 85 GLY A O 1
ATOM 627 N N . ALA A 1 86 ? 13.625 9.719 -9.682 1.00 89.44 86 ALA A N 1
ATOM 628 C CA . ALA A 1 86 ? 14.678 10.734 -9.668 1.00 89.44 86 ALA A CA 1
ATOM 629 C C . ALA A 1 86 ? 16.097 10.153 -9.817 1.00 89.44 86 ALA A C 1
ATOM 631 O O . ALA A 1 86 ? 17.015 10.877 -10.191 1.00 89.44 86 ALA A O 1
ATOM 632 N N . SER A 1 87 ? 16.289 8.866 -9.516 1.00 85.06 87 SER A N 1
ATOM 633 C CA . SER A 1 87 ? 17.599 8.203 -9.564 1.00 85.06 87 SER A CA 1
ATOM 634 C C . SER A 1 87 ? 17.905 7.552 -10.917 1.00 85.06 87 SER A C 1
ATOM 636 O O . SER A 1 87 ? 19.059 7.227 -11.196 1.00 85.06 87 SER A O 1
ATOM 638 N N . VAL A 1 88 ? 16.892 7.319 -11.757 1.00 73.94 88 VAL A N 1
ATOM 639 C CA . VAL A 1 88 ? 17.078 6.727 -13.086 1.00 73.94 88 VAL A CA 1
ATOM 640 C C . VAL A 1 88 ? 17.351 7.844 -14.094 1.00 73.94 88 VAL A C 1
ATOM 642 O O . VAL A 1 88 ? 16.434 8.451 -14.636 1.00 73.94 88 VAL A O 1
ATOM 645 N N . GLY A 1 89 ? 18.635 8.110 -14.330 1.00 66.88 89 GLY A N 1
ATOM 646 C CA . GLY A 1 89 ? 19.126 8.941 -15.429 1.00 66.88 89 GLY A CA 1
ATOM 647 C C . GLY A 1 89 ? 19.913 8.100 -16.435 1.00 66.88 89 GLY A C 1
ATOM 648 O O . GLY A 1 89 ? 20.588 7.141 -16.055 1.00 66.88 89 GLY A O 1
ATOM 649 N N . TRP A 1 90 ? 19.827 8.450 -17.716 1.00 67.06 90 TRP A N 1
ATOM 650 C CA . TRP A 1 90 ? 20.696 7.901 -18.762 1.00 67.06 90 TRP A CA 1
ATOM 651 C C . TRP A 1 90 ? 21.813 8.897 -19.053 1.00 67.06 90 TRP A C 1
ATOM 653 O O . TRP A 1 90 ? 21.582 10.107 -19.015 1.00 67.06 90 TRP A O 1
ATOM 663 N N . VAL A 1 91 ? 22.999 8.385 -19.375 1.00 69.31 91 VAL A N 1
ATOM 664 C CA . VAL A 1 91 ? 24.085 9.199 -19.922 1.00 69.31 91 VAL A CA 1
ATOM 665 C C . VAL A 1 91 ? 24.175 8.865 -21.404 1.00 69.31 91 VAL A C 1
ATOM 667 O O . VAL A 1 91 ? 24.394 7.712 -21.781 1.00 69.31 91 VAL A O 1
ATOM 670 N N . GLU A 1 92 ? 23.939 9.866 -22.242 1.00 75.81 92 GLU A N 1
ATOM 671 C CA . GLU A 1 92 ? 24.145 9.756 -23.679 1.00 75.81 92 GLU A CA 1
ATOM 672 C C . GLU A 1 92 ? 25.521 10.336 -23.999 1.00 75.81 92 GLU A C 1
ATOM 674 O O . GLU A 1 92 ? 25.740 11.544 -23.902 1.00 75.81 92 GLU A O 1
ATOM 679 N N . GLU A 1 93 ? 26.476 9.463 -24.309 1.00 80.00 93 GLU A N 1
ATOM 680 C CA . GLU A 1 93 ? 27.815 9.875 -24.711 1.00 80.00 93 GLU A CA 1
ATOM 681 C C . GLU A 1 93 ? 27.846 9.974 -26.233 1.00 80.00 93 GLU A C 1
ATOM 683 O O . GLU A 1 93 ? 27.853 8.973 -26.949 1.00 80.00 93 GLU A O 1
ATOM 688 N N . SER A 1 94 ? 27.840 11.204 -26.740 1.00 82.38 94 SER A N 1
ATOM 689 C CA . SER A 1 94 ? 28.018 11.472 -28.167 1.00 82.38 94 SER A CA 1
ATOM 690 C C . SER A 1 94 ? 29.490 11.751 -28.443 1.00 82.38 94 SER A C 1
ATOM 692 O O . SER A 1 94 ? 30.093 12.635 -27.834 1.00 82.38 94 SER A O 1
ATOM 694 N N . SER A 1 95 ? 30.086 10.980 -29.349 1.00 83.31 95 SER A N 1
ATOM 695 C CA . SER A 1 95 ? 31.479 11.137 -29.765 1.00 83.31 95 SER A CA 1
ATOM 696 C C . SER A 1 95 ? 31.535 11.427 -31.262 1.00 83.31 95 SER A C 1
ATOM 698 O O . SER A 1 95 ? 31.085 10.638 -32.090 1.00 83.31 95 SER A O 1
ATOM 700 N N . ALA A 1 96 ? 32.073 12.592 -31.621 1.00 81.75 96 ALA A N 1
ATOM 701 C CA . ALA A 1 96 ? 32.274 12.976 -33.011 1.00 81.75 96 ALA A CA 1
ATOM 702 C C . ALA A 1 96 ? 33.626 12.444 -33.501 1.00 81.75 96 ALA A C 1
ATOM 704 O O . ALA A 1 96 ? 34.676 12.801 -32.963 1.00 81.75 96 ALA A O 1
ATOM 705 N N . THR A 1 97 ? 33.608 11.602 -34.533 1.00 85.19 97 THR A N 1
ATOM 706 C CA . THR A 1 97 ? 34.817 11.126 -35.218 1.00 85.19 97 THR A CA 1
ATOM 707 C C . THR A 1 97 ? 34.879 11.700 -36.638 1.00 85.19 97 THR A C 1
ATOM 709 O O . THR A 1 97 ? 33.845 12.072 -37.193 1.00 85.19 97 THR A O 1
ATOM 712 N N . PRO A 1 98 ? 36.058 11.746 -37.291 1.00 83.12 98 PRO A N 1
ATOM 713 C CA . PRO A 1 98 ? 36.162 12.167 -38.693 1.00 83.12 98 PRO A CA 1
ATOM 714 C C . PRO A 1 98 ? 35.315 11.326 -39.666 1.00 83.12 98 PRO A C 1
ATOM 716 O O . PRO A 1 98 ? 35.032 11.774 -40.772 1.00 83.12 98 PRO A O 1
ATOM 719 N N . ALA A 1 99 ? 34.917 10.114 -39.263 1.00 85.06 99 ALA A N 1
ATOM 720 C CA . ALA A 1 99 ? 34.064 9.212 -40.033 1.00 85.06 99 ALA A CA 1
ATOM 721 C C . ALA A 1 99 ? 32.553 9.421 -39.784 1.00 85.06 99 ALA A C 1
ATOM 723 O O . ALA A 1 99 ? 31.740 8.781 -40.449 1.00 85.06 99 ALA A O 1
ATOM 724 N N . GLY A 1 100 ? 32.173 10.292 -38.843 1.00 88.88 100 GLY A N 1
ATOM 725 C CA . GLY A 1 100 ? 30.788 10.540 -38.443 1.00 88.88 100 GLY A CA 1
ATOM 726 C C . GLY A 1 100 ? 30.608 10.621 -36.926 1.00 88.88 100 GLY A C 1
ATOM 727 O O . GLY A 1 100 ? 31.534 10.388 -36.146 1.00 88.88 100 GLY A O 1
ATOM 728 N N . GLU A 1 101 ? 29.395 10.963 -36.504 1.00 87.44 101 GLU A N 1
ATOM 729 C CA . GLU A 1 101 ? 29.005 10.993 -35.095 1.00 87.44 101 GLU A CA 1
ATOM 730 C C . GLU A 1 101 ? 28.558 9.602 -34.638 1.00 87.44 101 GLU A C 1
ATOM 732 O O . GLU A 1 101 ? 27.688 8.977 -35.248 1.00 87.44 101 GLU A O 1
ATOM 737 N N . THR A 1 102 ? 29.163 9.109 -33.561 1.00 84.25 102 THR A N 1
ATOM 738 C CA . THR A 1 102 ? 28.758 7.880 -32.881 1.00 84.25 102 THR A CA 1
ATOM 739 C C . THR A 1 102 ? 28.174 8.238 -31.519 1.00 84.25 102 THR A C 1
ATOM 741 O O . THR A 1 102 ? 28.896 8.693 -30.632 1.00 84.25 102 THR A O 1
ATOM 744 N N . SER A 1 103 ? 26.865 8.035 -31.347 1.00 81.25 103 SER A N 1
ATOM 745 C CA . SER A 1 103 ? 26.201 8.117 -30.039 1.00 81.25 103 SER A CA 1
ATOM 746 C C . SER A 1 103 ? 26.200 6.739 -29.383 1.00 81.25 103 SER A C 1
ATOM 748 O O . SER A 1 103 ? 25.749 5.756 -29.979 1.00 81.25 103 SER A O 1
ATOM 750 N N . VAL A 1 104 ? 26.730 6.662 -28.164 1.00 82.44 104 VAL A N 1
ATOM 751 C CA . VAL A 1 104 ? 26.660 5.483 -27.300 1.00 82.44 104 VAL A CA 1
ATOM 752 C C . VAL A 1 104 ? 25.800 5.846 -26.097 1.00 82.44 104 VAL A C 1
ATOM 754 O O . VAL A 1 104 ? 26.178 6.642 -25.239 1.00 82.44 104 VAL A O 1
ATOM 757 N N . THR A 1 105 ? 24.614 5.250 -26.022 1.00 78.19 105 THR A N 1
ATOM 758 C CA . THR A 1 105 ? 23.736 5.403 -24.861 1.00 78.19 105 THR A CA 1
ATOM 759 C C . THR A 1 105 ? 24.114 4.371 -23.805 1.00 78.19 105 THR A C 1
ATOM 761 O O . THR A 1 105 ? 23.910 3.170 -24.008 1.00 78.19 105 THR A O 1
ATOM 764 N N . THR A 1 106 ? 24.629 4.828 -22.663 1.00 78.56 106 THR A N 1
ATOM 765 C CA . THR A 1 106 ? 25.016 3.940 -21.562 1.00 78.56 106 THR A CA 1
ATOM 766 C C . THR A 1 106 ? 24.038 4.073 -20.400 1.00 78.56 106 THR A C 1
ATOM 768 O O . THR A 1 106 ? 23.713 5.166 -19.927 1.00 78.56 106 THR A O 1
ATOM 771 N N . TYR A 1 107 ? 23.568 2.929 -19.905 1.00 74.25 107 TYR A N 1
ATOM 772 C CA . TYR A 1 107 ? 22.773 2.868 -18.686 1.00 74.25 107 TYR A CA 1
ATOM 773 C C . TYR A 1 107 ? 23.693 3.025 -17.464 1.00 74.25 107 TYR A C 1
ATOM 775 O O . TYR A 1 107 ? 24.302 2.060 -17.009 1.00 74.25 107 TYR A O 1
ATOM 783 N N . GLY A 1 108 ? 23.842 4.260 -16.973 1.00 71.00 108 GLY A N 1
ATOM 784 C CA . GLY A 1 108 ? 24.781 4.600 -15.893 1.00 71.00 108 GLY A CA 1
ATOM 785 C C . GLY A 1 108 ? 24.248 4.415 -14.464 1.00 71.00 108 GLY A C 1
ATOM 786 O O . GLY A 1 108 ? 25.015 4.501 -13.508 1.00 71.00 108 GLY A O 1
ATOM 787 N N . GLY A 1 109 ? 22.944 4.176 -14.288 1.00 76.19 109 GLY A N 1
ATOM 788 C CA . GLY A 1 109 ? 22.309 4.067 -12.971 1.00 76.19 109 GLY A CA 1
ATOM 789 C C . GLY A 1 109 ? 22.235 2.634 -12.439 1.00 76.19 109 GLY A C 1
ATOM 790 O O . GLY A 1 109 ? 21.977 1.693 -13.181 1.00 76.19 109 GLY A O 1
ATOM 791 N N . SER A 1 110 ? 22.378 2.452 -11.122 1.00 85.00 110 SER A N 1
ATOM 792 C CA . SER A 1 110 ? 22.009 1.190 -10.466 1.00 85.00 110 SER A CA 1
ATOM 793 C C . SER A 1 110 ? 20.538 1.243 -10.051 1.00 85.00 110 SER A C 1
ATOM 795 O O . SER A 1 110 ? 20.192 1.823 -9.019 1.00 85.00 110 SER A O 1
ATOM 797 N N . SER A 1 111 ? 19.665 0.620 -10.847 1.00 85.94 111 SER A N 1
ATOM 798 C CA . SER A 1 111 ? 18.239 0.418 -10.529 1.00 85.94 111 SER A CA 1
ATOM 799 C C . SER A 1 111 ? 18.035 -0.208 -9.146 1.00 85.94 111 SER A C 1
ATOM 801 O O . SER A 1 111 ? 17.121 0.170 -8.412 1.00 85.94 111 SER A O 1
ATOM 803 N N . LEU A 1 112 ? 18.925 -1.124 -8.757 1.00 88.00 112 LEU A N 1
ATOM 804 C CA . LEU A 1 112 ? 18.927 -1.741 -7.437 1.00 88.00 112 LEU A CA 1
ATOM 805 C C . LEU A 1 112 ? 19.235 -0.720 -6.337 1.00 88.00 112 LEU A C 1
ATOM 807 O O . LEU A 1 112 ? 18.515 -0.674 -5.342 1.00 88.00 112 LEU A O 1
ATOM 811 N N . ALA A 1 113 ? 20.268 0.111 -6.507 1.00 89.81 113 ALA A N 1
ATOM 812 C CA . ALA A 1 113 ? 20.608 1.141 -5.524 1.00 89.81 113 ALA A CA 1
ATOM 813 C C . ALA A 1 113 ? 19.475 2.167 -5.373 1.00 89.81 113 ALA A C 1
ATOM 815 O O . ALA A 1 113 ? 19.111 2.516 -4.250 1.00 89.81 113 ALA A O 1
ATOM 816 N N . ALA A 1 114 ? 18.864 2.581 -6.487 1.00 90.19 114 ALA A N 1
ATOM 817 C CA . ALA A 1 114 ? 17.704 3.468 -6.503 1.00 90.19 114 ALA A CA 1
ATOM 818 C C . ALA A 1 114 ? 16.503 2.867 -5.752 1.00 90.19 114 ALA A C 1
ATOM 820 O O . ALA A 1 114 ? 15.883 3.533 -4.921 1.00 90.19 114 ALA A O 1
ATOM 821 N N . ALA A 1 115 ? 16.191 1.593 -5.999 1.00 90.94 115 ALA A N 1
ATOM 822 C CA . ALA A 1 115 ? 15.102 0.895 -5.322 1.00 90.94 115 ALA A CA 1
ATOM 823 C C . ALA A 1 115 ? 15.366 0.689 -3.825 1.00 90.94 115 ALA A C 1
ATOM 825 O O . ALA A 1 115 ? 14.448 0.846 -3.018 1.00 90.94 115 ALA A O 1
ATOM 826 N N . LEU A 1 116 ? 16.610 0.390 -3.440 1.00 92.81 116 LEU A N 1
ATOM 827 C CA . LEU A 1 116 ? 17.014 0.308 -2.035 1.00 92.81 116 LEU A CA 1
ATOM 828 C C . LEU A 1 116 ? 16.888 1.667 -1.343 1.00 92.81 116 LEU A C 1
ATOM 830 O O . LEU A 1 116 ? 16.319 1.734 -0.257 1.00 92.81 116 LEU A O 1
ATOM 834 N N . ALA A 1 117 ? 17.345 2.748 -1.978 1.00 94.00 117 ALA A N 1
ATOM 835 C CA . ALA A 1 117 ? 17.190 4.103 -1.454 1.00 94.00 117 ALA A CA 1
ATOM 836 C C . ALA A 1 117 ? 15.708 4.475 -1.286 1.00 94.00 117 ALA A C 1
ATOM 838 O O . ALA A 1 117 ? 15.314 4.957 -0.224 1.00 94.00 117 ALA A O 1
ATOM 839 N N . GLY A 1 118 ? 14.869 4.182 -2.286 1.00 93.19 118 GLY A N 1
ATOM 840 C CA . GLY A 1 118 ? 13.424 4.406 -2.208 1.00 93.19 118 GLY A CA 1
ATOM 841 C C . GLY A 1 118 ? 12.762 3.593 -1.095 1.00 93.19 118 GLY A C 1
ATOM 842 O O . GLY A 1 118 ? 11.969 4.132 -0.325 1.00 93.19 118 GLY A O 1
ATOM 843 N N . GLY A 1 119 ? 13.131 2.317 -0.955 1.00 93.44 119 GLY A N 1
ATOM 844 C CA . GLY A 1 119 ? 12.644 1.444 0.113 1.00 93.44 119 GLY A CA 1
ATOM 845 C C . GLY A 1 119 ? 13.060 1.916 1.509 1.00 93.44 119 GLY A C 1
ATOM 846 O O . GLY A 1 119 ? 12.220 1.979 2.405 1.00 93.44 119 GLY A O 1
ATOM 847 N N . LEU A 1 120 ? 14.326 2.306 1.689 1.00 96.00 120 LEU A N 1
ATOM 848 C CA . LEU A 1 120 ? 14.845 2.854 2.948 1.00 96.00 120 LEU A CA 1
ATOM 849 C C . LEU A 1 120 ? 14.153 4.165 3.323 1.00 96.00 120 LEU A C 1
ATOM 851 O O . LEU A 1 120 ? 13.782 4.360 4.480 1.00 96.00 120 LEU A O 1
ATOM 855 N N . ALA A 1 121 ? 13.926 5.043 2.351 1.00 96.38 121 ALA A N 1
ATOM 856 C CA . ALA A 1 121 ? 13.258 6.311 2.595 1.00 96.38 121 ALA A CA 1
ATOM 857 C C . ALA A 1 121 ? 11.756 6.129 2.911 1.00 96.38 121 ALA A C 1
ATOM 859 O O . ALA A 1 121 ? 11.177 6.902 3.674 1.00 96.38 121 ALA A O 1
ATOM 860 N N . ALA A 1 122 ? 11.128 5.067 2.396 1.00 96.81 122 ALA A N 1
ATOM 861 C CA . ALA A 1 122 ? 9.733 4.715 2.666 1.00 96.81 122 ALA A CA 1
ATOM 862 C C . ALA A 1 122 ? 9.531 3.903 3.968 1.00 96.81 122 ALA A C 1
ATOM 864 O O . ALA A 1 122 ? 8.396 3.748 4.436 1.00 96.81 122 ALA A O 1
ATOM 865 N N . LEU A 1 123 ? 10.620 3.403 4.562 1.00 96.62 123 LEU A N 1
ATOM 866 C CA . LEU A 1 123 ? 10.651 2.492 5.710 1.00 96.62 123 LEU A CA 1
ATOM 867 C C . LEU A 1 123 ? 9.955 3.056 6.968 1.00 96.62 123 LEU A C 1
ATOM 869 O O . LEU A 1 123 ? 9.152 2.330 7.560 1.00 96.62 123 LEU A O 1
ATOM 873 N N . PRO A 1 124 ? 10.146 4.335 7.362 1.00 98.06 124 PRO A N 1
ATOM 874 C CA . PRO A 1 124 ? 9.466 4.892 8.534 1.00 98.06 124 PRO A CA 1
ATOM 875 C C . PRO A 1 124 ? 7.937 4.855 8.409 1.00 98.06 124 PRO A C 1
ATOM 877 O O . PRO A 1 124 ? 7.244 4.440 9.339 1.00 98.06 124 PRO A O 1
ATOM 880 N N . LEU A 1 125 ? 7.402 5.225 7.239 1.00 97.69 125 LEU A N 1
ATOM 881 C CA . LEU A 1 125 ? 5.960 5.181 6.963 1.00 97.69 125 LEU A CA 1
ATOM 882 C C . LEU A 1 125 ? 5.445 3.738 6.929 1.00 97.69 125 LEU A C 1
ATOM 884 O O . LEU A 1 125 ? 4.378 3.446 7.476 1.00 97.69 125 LEU A O 1
ATOM 888 N N . TRP A 1 126 ? 6.222 2.831 6.330 1.00 97.50 126 TRP A N 1
ATOM 889 C CA . TRP A 1 126 ? 5.877 1.415 6.246 1.00 97.50 126 TRP A CA 1
ATOM 890 C C . TRP A 1 126 ? 5.814 0.750 7.627 1.00 97.50 126 TRP A C 1
ATOM 892 O O . TRP A 1 126 ? 4.865 0.013 7.880 1.00 97.50 126 TRP A O 1
ATOM 902 N N . ILE A 1 127 ? 6.740 1.047 8.550 1.00 97.75 127 ILE A N 1
ATOM 903 C CA . ILE A 1 127 ? 6.707 0.511 9.927 1.00 97.75 127 ILE A CA 1
ATOM 904 C C . ILE A 1 127 ? 5.443 0.959 10.659 1.00 97.75 127 ILE A C 1
ATOM 906 O O . ILE A 1 127 ? 4.750 0.130 11.252 1.00 97.75 127 ILE A O 1
ATOM 910 N N . VAL A 1 128 ? 5.120 2.257 10.618 1.00 97.81 128 VAL A N 1
ATOM 911 C CA . VAL A 1 128 ? 3.922 2.788 11.290 1.00 97.81 128 VAL A CA 1
ATOM 912 C C . VAL A 1 128 ? 2.667 2.118 10.734 1.00 97.81 128 VAL A C 1
ATOM 914 O O . VAL A 1 128 ? 1.803 1.673 11.495 1.00 97.81 128 VAL A O 1
ATOM 917 N N . MET A 1 129 ? 2.588 1.978 9.411 1.00 97.38 129 MET A N 1
ATOM 918 C CA . MET A 1 129 ? 1.496 1.255 8.770 1.00 97.38 129 MET A CA 1
ATOM 919 C C . MET A 1 129 ? 1.458 -0.225 9.196 1.00 97.38 129 MET A C 1
ATOM 921 O O . MET A 1 129 ? 0.393 -0.721 9.567 1.00 97.38 129 MET A O 1
ATOM 925 N N . ALA A 1 130 ? 2.592 -0.928 9.175 1.00 97.44 130 ALA A N 1
ATOM 926 C CA . ALA A 1 130 ? 2.698 -2.341 9.529 1.00 97.44 130 ALA A CA 1
ATOM 927 C C . ALA A 1 130 ? 2.232 -2.608 10.964 1.00 97.44 130 ALA A C 1
ATOM 929 O O . ALA A 1 130 ? 1.492 -3.564 11.202 1.00 97.44 130 ALA A O 1
ATOM 930 N N . LEU A 1 131 ? 2.596 -1.730 11.903 1.00 97.56 131 LEU A N 1
ATOM 931 C CA . LEU A 1 131 ? 2.126 -1.794 13.283 1.00 97.56 131 LEU A CA 1
ATOM 932 C C . LEU A 1 131 ? 0.607 -1.622 13.355 1.00 97.56 131 LEU A C 1
ATOM 934 O O . LEU A 1 131 ? -0.054 -2.486 13.926 1.00 97.56 131 LEU A O 1
ATOM 938 N N . LEU A 1 132 ? 0.044 -0.579 12.728 1.00 96.44 132 LEU A N 1
ATOM 939 C CA . LEU A 1 132 ? -1.407 -0.327 12.709 1.00 96.44 132 LEU A CA 1
ATOM 940 C C . LEU A 1 132 ? -2.202 -1.502 12.120 1.00 96.44 132 LEU A C 1
ATOM 942 O O . LEU A 1 132 ? -3.225 -1.908 12.678 1.00 96.44 132 LEU A O 1
ATOM 946 N N . VAL A 1 133 ? -1.725 -2.068 11.011 1.00 97.00 133 VAL A N 1
ATOM 947 C CA . VAL A 1 133 ? -2.341 -3.228 10.349 1.00 97.00 133 VAL A CA 1
ATOM 948 C C . VAL A 1 133 ? -2.187 -4.493 11.198 1.00 97.00 133 VAL A C 1
ATOM 950 O O . VAL A 1 133 ? -3.132 -5.276 11.326 1.00 97.00 133 VAL A O 1
ATOM 953 N N . GLY A 1 134 ? -1.018 -4.689 11.810 1.00 96.94 134 GLY A N 1
ATOM 954 C CA . GLY A 1 134 ? -0.698 -5.846 12.642 1.00 96.94 134 GLY A CA 1
ATOM 955 C C . GLY A 1 134 ? -1.606 -5.955 13.864 1.00 96.94 134 GLY A C 1
ATOM 956 O O . GLY A 1 134 ? -2.219 -7.006 14.075 1.00 96.94 134 GLY A O 1
ATOM 957 N N . ILE A 1 135 ? -1.767 -4.859 14.609 1.00 96.88 135 ILE A N 1
ATOM 958 C CA . ILE A 1 135 ? -2.552 -4.821 15.856 1.00 96.88 135 ILE A CA 1
ATOM 959 C C . ILE A 1 135 ? -4.066 -4.734 15.637 1.00 96.88 135 ILE A C 1
ATOM 961 O O . ILE A 1 135 ? -4.843 -4.976 16.560 1.00 96.88 135 ILE A O 1
ATOM 965 N N . SER A 1 136 ? -4.519 -4.351 14.444 1.00 95.56 136 SER A N 1
ATOM 966 C CA . SER A 1 136 ? -5.946 -4.169 14.194 1.00 95.56 136 SER A CA 1
ATOM 967 C C . SER A 1 136 ? -6.650 -5.489 13.886 1.00 95.56 136 SER A C 1
ATOM 969 O O . SER A 1 136 ? -6.146 -6.355 13.166 1.00 95.56 136 SER A O 1
ATOM 971 N N . VAL A 1 137 ? -7.861 -5.623 14.420 1.00 95.38 137 VAL A N 1
ATOM 972 C CA . VAL A 1 137 ? -8.780 -6.738 14.150 1.00 95.38 137 VAL A CA 1
ATOM 973 C C . VAL A 1 137 ? -9.626 -6.504 12.894 1.00 95.38 137 VAL A C 1
ATOM 975 O O . VAL A 1 137 ? -10.325 -7.409 12.445 1.00 95.38 137 VAL A O 1
ATOM 978 N N . LEU A 1 138 ? -9.544 -5.311 12.288 1.00 95.69 138 LEU A N 1
ATOM 979 C CA . LEU A 1 138 ? -10.340 -4.940 11.114 1.00 95.69 138 LEU A CA 1
ATOM 980 C C . LEU A 1 138 ? -9.943 -5.692 9.845 1.00 95.69 138 LEU A C 1
ATOM 982 O O . LEU A 1 138 ? -10.701 -5.644 8.878 1.00 95.69 138 LEU A O 1
ATOM 986 N N . TRP A 1 139 ? -8.785 -6.355 9.820 1.00 97.12 139 TRP A N 1
ATOM 987 C CA . TRP A 1 139 ? -8.257 -7.048 8.648 1.00 97.12 139 TRP A CA 1
ATOM 988 C C . TRP A 1 139 ? -8.070 -8.538 8.893 1.00 97.12 139 TRP A C 1
ATOM 990 O O . TRP A 1 139 ? -7.552 -8.964 9.927 1.00 97.12 139 TRP A O 1
ATOM 1000 N N . ARG A 1 140 ? -8.436 -9.337 7.888 1.00 97.31 140 ARG A N 1
ATOM 1001 C CA . ARG A 1 140 ? -8.148 -10.777 7.870 1.00 97.31 140 ARG A CA 1
ATOM 1002 C C . ARG A 1 140 ? -6.642 -11.010 7.690 1.00 97.31 140 ARG A C 1
ATOM 1004 O O . ARG A 1 140 ? -5.983 -10.180 7.066 1.00 97.31 140 ARG A O 1
ATOM 1011 N N . PRO A 1 141 ? -6.092 -12.165 8.109 1.00 98.00 141 PRO A N 1
ATOM 1012 C CA . PRO A 1 141 ? -4.662 -12.454 7.963 1.00 98.00 141 PRO A CA 1
ATOM 1013 C C . PRO A 1 141 ? -4.126 -12.242 6.536 1.00 98.00 141 PRO A C 1
ATOM 1015 O O . PRO A 1 141 ? -3.090 -11.614 6.352 1.00 98.00 141 PRO A O 1
ATOM 1018 N N . ARG A 1 142 ? -4.879 -12.667 5.510 1.00 97.94 142 ARG A N 1
ATOM 1019 C CA . ARG A 1 142 ? -4.504 -12.478 4.094 1.00 97.94 142 ARG A CA 1
ATOM 1020 C C . ARG A 1 142 ? -4.435 -11.005 3.677 1.00 97.94 142 ARG A C 1
ATOM 1022 O O . ARG A 1 142 ? -3.578 -10.626 2.892 1.00 97.94 142 ARG A O 1
ATOM 1029 N N . GLU A 1 143 ? -5.326 -10.173 4.207 1.00 97.69 143 GLU A N 1
ATOM 1030 C CA . GLU A 1 143 ? -5.365 -8.735 3.919 1.00 97.69 143 GLU A CA 1
ATOM 1031 C C . GLU A 1 143 ? -4.207 -8.003 4.607 1.00 97.69 143 GLU A C 1
ATOM 1033 O O . GLU A 1 143 ? -3.623 -7.096 4.020 1.00 97.69 143 GLU A O 1
ATOM 1038 N N . LYS A 1 144 ? -3.827 -8.438 5.819 1.00 97.8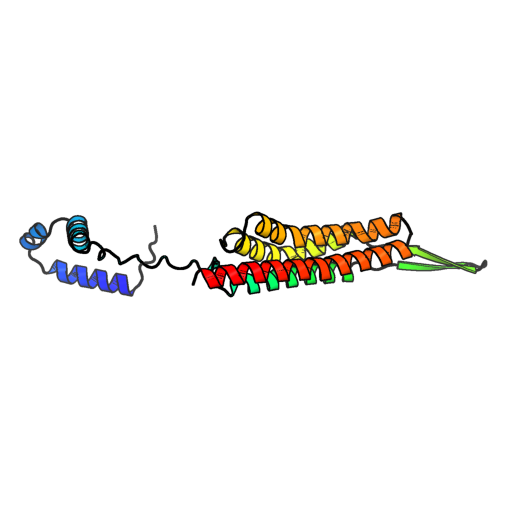8 144 LYS A N 1
ATOM 1039 C CA . LYS A 1 144 ? -2.632 -7.930 6.508 1.00 97.88 144 LYS A CA 1
ATOM 1040 C C . LYS A 1 144 ? -1.375 -8.206 5.692 1.00 97.88 144 LYS A C 1
ATOM 1042 O O . LYS A 1 144 ? -0.600 -7.291 5.441 1.00 97.88 144 LYS A O 1
ATOM 1047 N N . VAL A 1 145 ? -1.218 -9.445 5.222 1.00 98.25 145 VAL A N 1
ATOM 1048 C CA . VAL A 1 145 ? -0.099 -9.827 4.348 1.00 98.25 145 VAL A CA 1
ATOM 1049 C C . VAL A 1 145 ? -0.098 -8.988 3.069 1.00 98.25 145 VAL A C 1
ATOM 1051 O O . VAL A 1 145 ? 0.953 -8.488 2.684 1.00 98.25 145 VAL A O 1
ATOM 1054 N N . ALA A 1 146 ? -1.262 -8.758 2.451 1.00 98.00 146 ALA A N 1
ATOM 1055 C CA . ALA A 1 146 ? -1.357 -7.906 1.267 1.00 98.00 146 ALA A CA 1
ATOM 1056 C C . ALA A 1 146 ? -0.854 -6.475 1.540 1.00 98.00 146 ALA A C 1
ATOM 1058 O O . ALA A 1 146 ? -0.016 -5.981 0.794 1.00 98.00 146 ALA A O 1
ATOM 1059 N N . HIS A 1 147 ? -1.285 -5.832 2.632 1.00 97.12 147 HIS A N 1
ATOM 1060 C CA . HIS A 1 147 ? -0.776 -4.507 3.015 1.00 97.12 147 HIS A CA 1
ATOM 1061 C C . HIS A 1 147 ? 0.741 -4.501 3.244 1.00 97.12 147 HIS A C 1
ATOM 1063 O O . HIS A 1 147 ? 1.435 -3.615 2.745 1.00 97.12 147 HIS A O 1
ATOM 1069 N N . LEU A 1 148 ? 1.257 -5.505 3.960 1.00 97.69 148 LEU A N 1
ATOM 1070 C CA . LEU A 1 148 ? 2.680 -5.608 4.282 1.00 97.69 148 LEU A CA 1
ATOM 1071 C C . LEU A 1 148 ? 3.549 -5.813 3.034 1.00 97.69 148 LEU A C 1
ATOM 1073 O O . LEU A 1 148 ? 4.643 -5.256 2.969 1.00 97.69 148 LEU A O 1
ATOM 1077 N N . LEU A 1 149 ? 3.061 -6.561 2.039 1.00 97.81 149 LEU A N 1
ATOM 1078 C CA . LEU A 1 149 ? 3.831 -6.904 0.843 1.00 97.81 149 LEU A CA 1
ATOM 1079 C C . LEU A 1 149 ? 3.807 -5.842 -0.261 1.00 97.81 149 LEU A C 1
ATOM 1081 O O . LEU A 1 149 ? 4.718 -5.826 -1.081 1.00 97.81 149 LEU A O 1
ATOM 1085 N N . VAL A 1 150 ? 2.820 -4.945 -0.309 1.00 97.19 150 VAL A N 1
ATOM 1086 C CA . VAL A 1 150 ? 2.668 -4.018 -1.450 1.00 97.19 150 VAL A CA 1
ATOM 1087 C C . VAL A 1 150 ? 3.888 -3.115 -1.671 1.00 97.19 150 VAL A C 1
ATOM 1089 O O . VAL A 1 150 ? 4.350 -3.010 -2.801 1.00 97.19 150 VAL A O 1
ATOM 1092 N N . VAL A 1 151 ? 4.440 -2.496 -0.624 1.00 96.25 151 VAL A N 1
ATOM 1093 C CA . VAL A 1 151 ? 5.629 -1.624 -0.741 1.00 96.25 151 VAL A CA 1
ATOM 1094 C C . VAL A 1 151 ? 6.894 -2.397 -1.133 1.00 96.25 151 VAL A C 1
ATOM 1096 O O . VAL A 1 151 ? 7.523 -2.001 -2.113 1.00 96.25 151 VAL A O 1
ATOM 1099 N N . PRO A 1 152 ? 7.284 -3.499 -0.458 1.00 96.69 152 PRO A N 1
ATOM 1100 C CA . PRO A 1 152 ? 8.481 -4.238 -0.855 1.00 96.69 152 PRO A CA 1
ATOM 1101 C C . PRO A 1 152 ? 8.345 -4.868 -2.246 1.00 96.69 152 PRO A C 1
ATOM 1103 O O . PRO A 1 152 ? 9.300 -4.834 -3.017 1.00 96.69 152 PRO A O 1
ATOM 1106 N N . VAL A 1 153 ? 7.161 -5.370 -2.620 1.00 97.69 153 VAL A N 1
ATOM 1107 C CA . VAL A 1 153 ? 6.917 -5.867 -3.985 1.00 97.69 153 VAL A CA 1
ATOM 1108 C C . VAL A 1 153 ? 7.041 -4.733 -5.002 1.00 97.69 153 VAL A C 1
ATOM 1110 O O . VAL A 1 153 ? 7.703 -4.919 -6.018 1.00 97.69 153 VAL A O 1
ATOM 1113 N N . ALA A 1 154 ? 6.482 -3.550 -4.731 1.00 96.56 154 ALA A N 1
ATOM 1114 C CA . ALA A 1 154 ? 6.650 -2.391 -5.606 1.00 96.56 154 ALA A CA 1
ATOM 1115 C C . ALA A 1 154 ? 8.130 -2.005 -5.764 1.00 96.56 154 ALA A C 1
ATOM 1117 O O . ALA A 1 154 ? 8.586 -1.822 -6.890 1.00 96.56 154 ALA A O 1
ATOM 1118 N N . ALA A 1 155 ? 8.897 -1.951 -4.671 1.00 94.81 155 ALA A N 1
ATOM 1119 C CA . ALA A 1 155 ? 10.329 -1.651 -4.718 1.00 94.81 155 ALA A CA 1
ATOM 1120 C C . ALA A 1 155 ? 11.107 -2.678 -5.561 1.00 94.81 155 ALA A C 1
ATOM 1122 O O . ALA A 1 155 ? 11.916 -2.296 -6.405 1.00 94.81 155 ALA A O 1
ATOM 1123 N N . VAL A 1 156 ? 10.819 -3.975 -5.399 1.00 96.19 156 VAL A N 1
ATOM 1124 C CA . VAL A 1 156 ? 11.432 -5.044 -6.208 1.00 96.19 156 VAL A CA 1
ATOM 1125 C C . VAL A 1 156 ? 11.052 -4.921 -7.683 1.00 96.19 156 VAL A C 1
ATOM 1127 O O . VAL A 1 156 ? 11.921 -5.047 -8.543 1.00 96.19 156 VAL A O 1
ATOM 1130 N N . LEU A 1 157 ? 9.784 -4.639 -7.996 1.00 96.38 157 LEU A N 1
ATOM 1131 C CA . LEU A 1 157 ? 9.339 -4.426 -9.375 1.00 96.38 157 LEU A CA 1
ATOM 1132 C C . LEU A 1 157 ? 10.065 -3.239 -10.019 1.00 96.38 157 LEU A C 1
ATOM 1134 O O . LEU A 1 157 ? 10.497 -3.343 -11.164 1.00 96.38 157 LEU A O 1
ATOM 1138 N N . PHE A 1 158 ? 10.252 -2.145 -9.282 1.00 94.06 158 PHE A N 1
ATOM 1139 C CA . PHE A 1 158 ? 11.003 -0.981 -9.750 1.00 94.06 158 PHE A CA 1
ATOM 1140 C C . PHE A 1 158 ? 12.507 -1.249 -9.912 1.00 94.06 158 PHE A C 1
ATOM 1142 O O . PHE A 1 158 ? 13.117 -0.700 -10.826 1.00 94.06 158 PHE A O 1
ATOM 1149 N N . ALA A 1 159 ? 13.099 -2.118 -9.088 1.00 93.69 159 ALA A N 1
ATOM 1150 C CA . ALA A 1 159 ? 14.495 -2.535 -9.235 1.00 93.69 159 ALA A CA 1
ATOM 1151 C C . ALA A 1 159 ? 14.703 -3.439 -10.463 1.00 93.69 159 ALA A C 1
ATOM 1153 O O . ALA A 1 159 ? 15.615 -3.249 -11.272 1.00 93.69 159 ALA A O 1
ATOM 1154 N N . ALA A 1 160 ? 13.856 -4.460 -10.592 1.00 95.00 160 ALA A N 1
ATOM 1155 C CA . ALA A 1 160 ? 14.046 -5.534 -11.557 1.00 95.00 160 ALA A CA 1
ATOM 1156 C C . ALA A 1 160 ? 13.471 -5.196 -12.936 1.00 95.00 160 ALA A C 1
ATOM 1158 O O . ALA A 1 160 ? 14.075 -5.547 -13.946 1.00 95.00 160 ALA A O 1
ATOM 1159 N N . GLY A 1 161 ? 12.328 -4.509 -12.993 1.00 95.38 161 GLY A N 1
ATOM 1160 C CA . GLY A 1 161 ? 11.574 -4.286 -14.226 1.00 95.38 161 GLY A CA 1
ATOM 1161 C C . GLY A 1 161 ? 12.376 -3.583 -15.323 1.00 95.38 161 GLY A C 1
ATOM 1162 O O . GLY A 1 161 ? 12.574 -4.184 -16.377 1.00 95.38 161 GLY A O 1
ATOM 1163 N N . PRO A 1 162 ? 12.888 -2.358 -15.096 1.00 92.31 162 PRO A N 1
ATOM 1164 C CA . PRO A 1 162 ? 13.690 -1.647 -16.092 1.00 92.31 162 PRO A CA 1
ATOM 1165 C C . PRO A 1 162 ? 14.932 -2.435 -16.530 1.00 92.31 162 PRO A C 1
ATOM 1167 O O . PRO A 1 162 ? 15.226 -2.499 -17.719 1.00 92.31 162 PRO A O 1
ATOM 1170 N N . SER A 1 163 ? 15.606 -3.098 -15.585 1.00 91.44 163 SER A N 1
ATOM 1171 C CA . SER A 1 163 ? 16.803 -3.914 -15.838 1.00 91.44 163 SER A CA 1
ATOM 1172 C C . SER A 1 163 ? 16.509 -5.111 -16.751 1.00 91.44 163 SER A C 1
ATOM 1174 O O . SER A 1 163 ? 17.273 -5.394 -17.671 1.00 91.44 163 SER A O 1
ATOM 1176 N N . LEU A 1 164 ? 15.382 -5.793 -16.525 1.00 94.56 164 LEU A N 1
ATOM 1177 C CA . LEU A 1 164 ? 14.903 -6.882 -17.382 1.00 94.56 164 LEU A CA 1
ATOM 1178 C C . LEU A 1 164 ? 14.449 -6.365 -18.752 1.00 94.56 164 LEU A C 1
ATOM 1180 O O . LEU A 1 164 ? 14.704 -7.000 -19.769 1.00 94.56 164 LEU A O 1
ATOM 1184 N N . GLY A 1 165 ? 13.800 -5.200 -18.803 1.00 94.88 165 GLY A N 1
ATOM 1185 C CA . GLY A 1 165 ? 13.436 -4.563 -20.068 1.00 94.88 165 GLY A CA 1
ATOM 1186 C C . GLY A 1 165 ? 14.663 -4.236 -20.920 1.00 94.88 165 GLY A C 1
ATOM 1187 O O . GLY A 1 165 ? 14.676 -4.514 -22.120 1.00 94.88 165 GLY A O 1
ATOM 1188 N N . TRP A 1 166 ? 15.712 -3.706 -20.286 1.00 92.25 166 TRP A N 1
ATOM 1189 C CA . TRP A 1 166 ? 16.983 -3.405 -20.938 1.00 92.25 166 TRP A CA 1
ATOM 1190 C C . TRP A 1 166 ? 17.664 -4.659 -21.488 1.00 92.25 166 TRP A C 1
ATOM 1192 O O . TRP A 1 166 ? 18.086 -4.669 -22.642 1.00 92.25 166 TRP A O 1
ATOM 1202 N N . SER A 1 167 ? 17.745 -5.735 -20.699 1.00 92.69 167 SER A N 1
ATOM 1203 C CA . SER A 1 167 ? 18.419 -6.962 -21.140 1.00 92.69 167 SER A CA 1
ATOM 1204 C C . SER A 1 167 ? 17.710 -7.665 -22.302 1.00 92.69 167 SER A C 1
ATOM 1206 O O . SER A 1 167 ? 18.366 -8.358 -23.076 1.00 92.69 167 SER A O 1
ATOM 1208 N N . LEU A 1 168 ? 16.393 -7.483 -22.443 1.00 96.81 168 LEU A N 1
ATOM 1209 C CA . LEU A 1 168 ? 15.593 -8.130 -23.485 1.00 96.81 168 LEU A CA 1
ATOM 1210 C C . LEU A 1 168 ? 15.517 -7.331 -24.792 1.00 96.81 168 LEU A C 1
ATOM 1212 O O . LEU A 1 168 ? 15.545 -7.928 -25.865 1.00 96.81 168 LEU A O 1
ATOM 1216 N N . ALA A 1 169 ? 15.374 -6.004 -24.721 1.00 96.19 169 ALA A N 1
ATOM 1217 C CA . ALA A 1 169 ? 15.137 -5.170 -25.905 1.00 96.19 169 ALA A CA 1
ATOM 1218 C C . ALA A 1 169 ? 15.826 -3.793 -25.841 1.00 96.19 169 ALA A C 1
ATOM 1220 O O . ALA A 1 169 ? 15.376 -2.834 -26.475 1.00 96.19 169 ALA A O 1
ATOM 1221 N N . GLY A 1 170 ? 16.909 -3.678 -25.067 1.00 91.06 170 GLY A N 1
ATOM 1222 C CA . GLY A 1 170 ? 17.716 -2.465 -24.969 1.00 91.06 170 GLY A CA 1
ATOM 1223 C C . GLY A 1 170 ? 16.918 -1.250 -24.466 1.00 91.06 170 GLY A C 1
ATOM 1224 O O . GLY A 1 170 ? 16.037 -1.397 -23.609 1.00 91.06 170 GLY A O 1
ATOM 1225 N N . PRO A 1 171 ? 17.177 -0.041 -25.002 1.00 89.50 171 PRO A N 1
ATOM 1226 C CA . PRO A 1 171 ? 16.527 1.185 -24.539 1.00 89.50 171 PRO A CA 1
ATOM 1227 C C . PRO A 1 171 ? 14.994 1.144 -24.605 1.00 89.50 171 PRO A C 1
ATOM 1229 O O . PRO A 1 171 ? 14.318 1.541 -23.656 1.00 89.50 171 PRO A O 1
ATOM 1232 N N . ALA A 1 172 ? 14.432 0.618 -25.697 1.00 92.06 172 ALA A N 1
ATOM 1233 C CA . ALA A 1 172 ? 12.983 0.550 -25.877 1.00 92.06 172 ALA A CA 1
ATOM 1234 C C . ALA A 1 172 ? 12.327 -0.398 -24.860 1.00 92.06 172 ALA A C 1
ATOM 1236 O O . ALA A 1 172 ? 11.313 -0.050 -24.250 1.00 92.06 172 ALA A O 1
ATOM 1237 N N . GLY A 1 173 ? 12.928 -1.572 -24.629 1.00 94.06 173 GLY A N 1
ATOM 1238 C CA . GLY A 1 173 ? 12.416 -2.551 -23.666 1.00 94.06 173 GLY A CA 1
ATOM 1239 C C . GLY A 1 173 ? 12.381 -2.018 -22.241 1.00 94.06 173 GLY A C 1
ATOM 1240 O O . GLY A 1 173 ? 11.409 -2.224 -21.515 1.00 94.06 173 GLY A O 1
ATOM 1241 N N . MET A 1 174 ? 13.410 -1.274 -21.854 1.00 91.62 174 MET A N 1
ATOM 1242 C CA . MET A 1 174 ? 13.496 -0.621 -20.553 1.00 91.62 174 MET A CA 1
ATOM 1243 C C . MET A 1 174 ? 12.397 0.426 -20.342 1.00 91.62 174 MET A C 1
ATOM 1245 O O . MET A 1 174 ? 11.758 0.421 -19.290 1.00 91.62 174 MET A O 1
ATOM 1249 N N . VAL A 1 175 ? 12.143 1.291 -21.332 1.00 91.88 175 VAL A N 1
ATOM 1250 C CA . VAL A 1 175 ? 11.073 2.303 -21.260 1.00 91.88 175 VAL A CA 1
ATOM 1251 C C . VAL A 1 175 ? 9.712 1.624 -21.111 1.00 91.88 175 VAL A C 1
ATOM 1253 O O . VAL A 1 175 ? 8.948 1.965 -20.206 1.00 91.88 175 VAL A O 1
ATOM 1256 N N . VAL A 1 176 ? 9.425 0.617 -21.940 1.00 96.06 176 VAL A N 1
ATOM 1257 C CA . VAL A 1 176 ? 8.169 -0.148 -21.863 1.00 96.06 176 VAL A CA 1
ATOM 1258 C C . VAL A 1 176 ? 8.028 -0.837 -20.504 1.00 96.06 176 VAL A C 1
ATOM 1260 O O . VAL A 1 176 ? 6.967 -0.752 -19.880 1.00 96.06 176 VAL A O 1
ATOM 1263 N N . ALA A 1 177 ? 9.089 -1.475 -20.005 1.00 95.31 177 ALA A N 1
ATOM 1264 C CA . ALA A 1 177 ? 9.078 -2.137 -18.705 1.00 95.31 177 ALA A CA 1
ATOM 1265 C C . ALA A 1 177 ? 8.862 -1.144 -17.551 1.00 95.31 177 ALA A C 1
ATOM 1267 O O . ALA A 1 177 ? 8.055 -1.417 -16.663 1.00 95.31 177 ALA A O 1
ATOM 1268 N N . ALA A 1 178 ? 9.512 0.022 -17.579 1.00 93.69 178 ALA A N 1
ATOM 1269 C CA . ALA A 1 178 ? 9.352 1.061 -16.564 1.00 93.69 178 ALA A CA 1
ATOM 1270 C C . ALA A 1 178 ? 7.910 1.590 -16.508 1.00 93.69 178 ALA A C 1
ATOM 1272 O O . ALA A 1 178 ? 7.313 1.635 -15.430 1.00 93.69 178 ALA A O 1
ATOM 1273 N N . TRP A 1 179 ? 7.315 1.914 -17.662 1.00 96.12 179 TRP A N 1
ATOM 1274 C CA . TRP A 1 179 ? 5.912 2.339 -17.739 1.00 96.12 179 TRP A CA 1
ATOM 1275 C C . TRP A 1 179 ? 4.946 1.243 -17.293 1.00 96.12 179 TRP A C 1
ATOM 1277 O O . TRP A 1 179 ? 3.971 1.529 -16.599 1.00 96.12 179 TRP A O 1
ATOM 1287 N N . THR A 1 180 ? 5.235 -0.014 -17.633 1.00 97.69 180 THR A N 1
ATOM 1288 C CA . THR A 1 180 ? 4.423 -1.162 -17.212 1.00 97.69 180 THR A CA 1
ATOM 1289 C C . THR A 1 180 ? 4.465 -1.341 -15.697 1.00 97.69 180 THR A C 1
ATOM 1291 O O . THR A 1 180 ? 3.418 -1.499 -15.071 1.00 97.69 180 THR A O 1
ATOM 1294 N N . VAL A 1 181 ? 5.652 -1.266 -15.084 1.00 96.75 181 VAL A N 1
ATOM 1295 C CA . VAL A 1 181 ? 5.809 -1.328 -13.622 1.00 96.75 181 VAL A CA 1
ATOM 1296 C C . VAL A 1 181 ? 5.095 -0.163 -12.950 1.00 96.75 181 VAL A C 1
ATOM 1298 O O . VAL A 1 181 ? 4.356 -0.383 -11.992 1.00 96.75 181 VAL A O 1
ATOM 1301 N N . LEU A 1 182 ? 5.256 1.059 -13.464 1.00 96.44 182 LEU A N 1
ATOM 1302 C CA . LEU A 1 182 ? 4.575 2.233 -12.926 1.00 96.44 182 LEU A CA 1
ATOM 1303 C C . LEU A 1 182 ? 3.053 2.061 -12.976 1.00 96.44 182 LEU A C 1
ATOM 1305 O O . LEU A 1 182 ? 2.384 2.234 -11.957 1.00 96.44 182 LEU A O 1
ATOM 1309 N N . ALA A 1 183 ? 2.508 1.662 -14.127 1.00 97.75 183 ALA A N 1
ATOM 1310 C CA . ALA A 1 183 ? 1.081 1.407 -14.288 1.00 97.75 183 ALA A CA 1
ATOM 1311 C C . ALA A 1 183 ? 0.595 0.299 -13.343 1.00 97.75 183 ALA A C 1
ATOM 1313 O O . ALA A 1 183 ? -0.435 0.458 -12.689 1.00 97.75 183 ALA A O 1
ATOM 1314 N N . LEU A 1 184 ? 1.351 -0.794 -13.212 1.00 98.00 184 LEU A N 1
ATOM 1315 C CA . LEU A 1 184 ? 1.019 -1.907 -12.327 1.00 98.00 184 LEU A CA 1
ATOM 1316 C C . LEU A 1 184 ? 1.018 -1.490 -10.851 1.00 98.00 184 LEU A C 1
ATOM 1318 O O . LEU A 1 184 ? 0.094 -1.843 -10.119 1.00 98.00 184 LEU A O 1
ATOM 1322 N N . VAL A 1 185 ? 2.015 -0.725 -10.405 1.00 97.12 185 VAL A N 1
ATOM 1323 C CA . VAL A 1 185 ? 2.099 -0.258 -9.014 1.00 97.12 185 VAL A CA 1
ATOM 1324 C C . VAL A 1 185 ? 1.005 0.764 -8.717 1.00 97.12 185 VAL A C 1
ATOM 1326 O O . VAL A 1 185 ? 0.335 0.648 -7.691 1.00 97.12 185 VAL A O 1
ATOM 1329 N N . VAL A 1 186 ? 0.773 1.729 -9.608 1.00 97.19 186 VAL A N 1
ATOM 1330 C CA . VAL A 1 186 ? -0.234 2.781 -9.399 1.00 97.19 186 VAL A CA 1
ATOM 1331 C C . VAL A 1 186 ? -1.647 2.209 -9.491 1.00 97.19 186 VAL A C 1
ATOM 1333 O O . VAL A 1 186 ? -2.426 2.346 -8.547 1.00 97.19 186 VAL A O 1
ATOM 1336 N N . ALA A 1 187 ? -1.987 1.533 -10.590 1.00 97.75 187 ALA A N 1
ATOM 1337 C CA . ALA A 1 187 ? -3.332 1.005 -10.794 1.00 97.75 187 ALA A CA 1
ATOM 1338 C C . ALA A 1 187 ? -3.593 -0.228 -9.921 1.00 97.75 187 ALA A C 1
ATOM 1340 O O . ALA A 1 187 ? -4.618 -0.295 -9.243 1.00 97.75 187 ALA A O 1
ATOM 1341 N N . GLY A 1 188 ? -2.661 -1.184 -9.883 1.00 96.94 188 GLY A N 1
ATOM 1342 C CA . GLY A 1 188 ? -2.794 -2.403 -9.083 1.00 96.94 188 GLY A CA 1
ATOM 1343 C C . GLY A 1 188 ? -2.721 -2.126 -7.583 1.00 96.94 188 GLY A C 1
ATOM 1344 O O . GLY A 1 188 ? -3.582 -2.588 -6.830 1.00 96.94 188 GLY A O 1
ATOM 1345 N N . GLY A 1 189 ? -1.750 -1.319 -7.144 1.00 95.69 189 GLY A N 1
ATOM 1346 C CA . GLY A 1 189 ? -1.637 -0.888 -5.749 1.00 95.69 189 GLY A CA 1
ATOM 1347 C C . GLY A 1 189 ? -2.824 -0.030 -5.313 1.00 95.69 189 GLY A C 1
ATOM 1348 O O . GLY A 1 189 ? -3.409 -0.290 -4.261 1.00 95.69 189 GLY A O 1
ATOM 1349 N N . GLY A 1 190 ? -3.245 0.931 -6.142 1.00 97.00 190 GLY A N 1
ATOM 1350 C CA . GLY A 1 190 ? -4.408 1.781 -5.878 1.00 97.00 190 GLY A CA 1
ATOM 1351 C C . GLY A 1 190 ? -5.717 0.993 -5.785 1.00 97.00 190 GLY A C 1
ATOM 1352 O O . GLY A 1 190 ? -6.478 1.168 -4.831 1.00 97.00 190 GLY A O 1
ATOM 1353 N N . TRP A 1 191 ? -5.960 0.071 -6.721 1.00 98.12 191 TRP A N 1
ATOM 1354 C CA . TRP A 1 191 ? -7.141 -0.796 -6.701 1.00 98.12 191 TRP A CA 1
ATOM 1355 C C . TRP A 1 191 ? -7.165 -1.714 -5.474 1.00 98.12 191 TRP A C 1
ATOM 1357 O O . TRP A 1 191 ? -8.195 -1.830 -4.800 1.00 98.12 191 TRP A O 1
ATOM 1367 N N . LEU A 1 192 ? -6.027 -2.335 -5.146 1.00 97.44 192 LEU A N 1
ATOM 1368 C CA . LEU A 1 192 ? -5.899 -3.182 -3.964 1.00 97.44 192 LEU A CA 1
ATOM 1369 C C . LEU A 1 192 ? -6.164 -2.381 -2.682 1.00 97.44 192 LEU A C 1
ATOM 1371 O O . LEU A 1 192 ? -6.960 -2.819 -1.849 1.00 97.44 192 LEU A O 1
ATOM 1375 N N . LEU A 1 193 ? -5.569 -1.190 -2.547 1.00 96.75 193 LEU A N 1
ATOM 1376 C CA . LEU A 1 193 ? -5.792 -0.302 -1.404 1.00 96.75 193 LEU A CA 1
ATOM 1377 C C . LEU A 1 193 ? -7.261 0.085 -1.267 1.00 96.75 193 LEU A C 1
ATOM 1379 O O . LEU A 1 193 ? -7.842 -0.091 -0.198 1.00 96.75 193 LEU A O 1
ATOM 1383 N N . TYR A 1 194 ? -7.885 0.522 -2.359 1.00 97.94 194 TYR A N 1
ATOM 1384 C CA . TYR A 1 194 ? -9.306 0.855 -2.391 1.00 97.94 194 TYR A CA 1
ATOM 1385 C C . TYR A 1 194 ? -10.174 -0.307 -1.890 1.00 97.94 194 TYR A C 1
ATOM 1387 O O . TYR A 1 194 ? -11.016 -0.131 -0.998 1.00 97.94 194 TYR A O 1
ATOM 1395 N N . ARG A 1 195 ? -9.937 -1.522 -2.402 1.00 98.00 195 ARG A N 1
ATOM 1396 C CA . ARG A 1 195 ? -10.726 -2.701 -2.027 1.00 98.00 195 ARG A CA 1
ATOM 1397 C C . ARG A 1 195 ? -10.537 -3.080 -0.554 1.00 98.00 195 ARG A C 1
ATOM 1399 O O . ARG A 1 195 ? -11.518 -3.412 0.125 1.00 98.00 195 ARG A O 1
ATOM 1406 N N . LEU A 1 196 ? -9.302 -3.025 -0.051 1.00 96.50 196 LEU A N 1
ATOM 1407 C CA . LEU A 1 196 ? -8.977 -3.335 1.345 1.00 96.50 196 LEU A CA 1
ATOM 1408 C C . LEU A 1 196 ? -9.584 -2.302 2.305 1.00 96.50 196 LEU A C 1
ATOM 1410 O O . LEU A 1 196 ? -10.199 -2.681 3.307 1.00 96.50 196 LEU A O 1
ATOM 1414 N N . THR A 1 197 ? -9.507 -1.015 1.968 1.00 96.88 197 THR A N 1
ATOM 1415 C CA . THR A 1 197 ? -10.075 0.073 2.774 1.00 96.88 197 THR A CA 1
ATOM 1416 C C . THR A 1 197 ? -11.596 -0.011 2.853 1.00 96.88 197 THR A C 1
ATOM 1418 O O . THR A 1 197 ? -12.152 0.114 3.945 1.00 96.88 197 THR A O 1
ATOM 1421 N N . ILE A 1 198 ? -12.293 -0.287 1.744 1.00 97.19 198 ILE A N 1
ATOM 1422 C CA . ILE A 1 198 ? -13.755 -0.475 1.765 1.00 97.19 198 ILE A CA 1
ATOM 1423 C C . ILE A 1 198 ? -14.150 -1.677 2.620 1.00 97.19 198 ILE A C 1
ATOM 1425 O O . ILE A 1 198 ? -15.089 -1.585 3.413 1.00 97.19 198 ILE A O 1
ATOM 1429 N N . SER A 1 199 ? -13.430 -2.791 2.486 1.00 96.62 199 SER A N 1
ATOM 1430 C CA . SER A 1 199 ? -13.713 -4.011 3.251 1.00 96.62 199 SER A CA 1
ATOM 1431 C C . SER A 1 199 ? -13.561 -3.769 4.756 1.00 96.62 199 SER A C 1
ATOM 1433 O O . SER A 1 199 ? -14.429 -4.158 5.539 1.00 96.62 199 SER A O 1
ATOM 1435 N N . ALA A 1 200 ? -12.507 -3.056 5.157 1.00 95.44 200 ALA A N 1
ATOM 1436 C CA . ALA A 1 200 ? -12.277 -2.682 6.547 1.00 95.44 200 ALA A CA 1
ATOM 1437 C C . ALA A 1 200 ? -13.315 -1.676 7.071 1.00 95.44 200 ALA A C 1
ATOM 1439 O O . ALA A 1 200 ? -13.817 -1.859 8.179 1.00 95.44 200 ALA A O 1
ATOM 1440 N N . ARG A 1 201 ? -13.707 -0.667 6.275 1.00 96.00 201 ARG A N 1
ATOM 1441 C CA . ARG A 1 201 ? -14.759 0.292 6.665 1.00 96.00 201 ARG A CA 1
ATOM 1442 C C . ARG A 1 201 ? -16.101 -0.396 6.907 1.00 96.00 201 ARG A C 1
ATOM 1444 O O . ARG A 1 201 ? -16.725 -0.127 7.924 1.00 96.00 201 ARG A O 1
ATOM 1451 N N . ARG A 1 202 ? -16.512 -1.322 6.031 1.00 96.69 202 ARG A N 1
ATOM 1452 C CA . ARG A 1 202 ? -17.758 -2.094 6.209 1.00 96.69 202 ARG A CA 1
ATOM 1453 C C . ARG A 1 202 ? -17.759 -2.890 7.516 1.00 96.69 202 ARG A C 1
ATOM 1455 O O . ARG A 1 202 ? -18.775 -2.927 8.196 1.00 96.69 202 ARG A O 1
ATOM 1462 N N . ARG A 1 203 ? -16.620 -3.489 7.888 1.00 95.50 203 ARG A N 1
ATOM 1463 C CA . ARG A 1 203 ? -16.474 -4.222 9.159 1.00 95.50 203 ARG A CA 1
ATOM 1464 C C . ARG A 1 203 ? -16.474 -3.296 10.373 1.00 95.50 203 ARG A C 1
ATOM 1466 O O . ARG A 1 203 ? -17.108 -3.624 11.365 1.00 95.50 203 ARG A O 1
ATOM 1473 N N . ALA A 1 204 ? -15.820 -2.138 10.280 1.00 94.00 204 ALA A N 1
ATOM 1474 C CA . ALA A 1 204 ? -15.834 -1.142 11.350 1.00 94.00 204 ALA A CA 1
ATOM 1475 C C . ALA A 1 204 ? -17.256 -0.615 11.616 1.00 94.00 204 ALA A C 1
ATOM 1477 O O . ALA A 1 204 ? -17.647 -0.485 12.768 1.00 94.00 204 ALA A O 1
ATOM 1478 N N . SER A 1 205 ? -18.043 -0.373 10.561 1.00 93.69 205 SER A N 1
ATOM 1479 C CA . SER A 1 205 ? -19.441 0.067 10.674 1.00 93.69 205 SER A CA 1
ATOM 1480 C C . SER A 1 205 ? -20.395 -1.000 11.212 1.00 93.69 205 SER A C 1
ATOM 1482 O O . SER A 1 205 ? -21.451 -0.647 11.704 1.00 93.69 205 SER A O 1
ATOM 1484 N N . ALA A 1 206 ? -20.056 -2.286 11.106 1.00 92.69 206 ALA A N 1
ATOM 1485 C CA . ALA A 1 206 ? -20.869 -3.367 11.667 1.00 92.69 206 ALA A CA 1
ATOM 1486 C C . ALA A 1 206 ? -20.580 -3.628 13.158 1.00 92.69 206 ALA A C 1
ATOM 1488 O O . ALA A 1 206 ? -21.313 -4.375 13.797 1.00 92.69 206 ALA A O 1
ATOM 1489 N N . ALA A 1 207 ? -19.489 -3.068 13.691 1.00 86.75 207 ALA A N 1
ATOM 1490 C CA . ALA A 1 207 ? -19.023 -3.299 15.058 1.00 86.75 207 ALA A CA 1
ATOM 1491 C C . ALA A 1 207 ? -19.356 -2.154 16.033 1.00 86.75 207 ALA A C 1
ATOM 1493 O O . ALA A 1 207 ? -19.047 -2.276 17.219 1.00 86.75 207 ALA A O 1
ATOM 1494 N N . GLY A 1 208 ? -19.912 -1.043 15.542 1.00 80.25 208 GLY A N 1
ATOM 1495 C CA . GLY A 1 208 ? -20.321 0.118 16.336 1.00 80.25 208 GLY A CA 1
ATOM 1496 C C . GLY A 1 208 ? -21.805 0.373 16.182 1.00 80.25 208 GLY A C 1
ATOM 1497 O O . GLY A 1 208 ? -22.412 0.757 17.201 1.00 80.25 208 GLY A O 1
#

pLDDT: mean 88.59, std 10.61, range [39.19, 98.25]

Foldseek 3Di:
DDDPDPVVNVVVVVVVVVVVVPDDPVVVVVCPDPVVNVCVVVVVPPPPVVPPVPPPDPPLLALCLLVLLLVLLVVLLVLLCVQLVVQFDKDWDWDQDPVGIDIDIDRPGQLLVSLVVSNVVSVVSLVVSLVSLVPHPLDDPVLSVVSNVLNVVLSVQSRVQLVVLCVPPNPVRSVVSNVVSVCCSCVVVVVSSVVSSVSSSVSSVVVD